Protein AF-0000000082530549 (afdb_homodimer)

Nearest PDB structures (foldseek):
  3m66-assembly1_A  TM=7.157E-01  e=7.670E-04  Homo sapiens
  5co0-assembly1_O  TM=6.993E-01  e=3.833E-02  Homo sapiens
  3mva-assembly1_O  TM=7.513E-01  e=4.038E-02  Homo sapiens
  5crj-assembly1_O  TM=7.703E-01  e=7.166E-02  Homo sapiens
  3mvb-assembly1_O  TM=6.479E-01  e=6.128E-02  Homo sapiens

Solvent-accessible surface area (backbone atoms only — not comparable to full-atom values): 17171 Å² total; per-residue (Å²): 134,77,81,76,76,77,65,72,47,72,65,50,51,47,48,50,46,48,51,45,38,46,54,34,40,73,44,59,27,59,39,68,58,49,44,68,74,40,56,68,56,73,73,48,52,60,67,53,38,52,48,50,64,55,46,44,44,75,62,59,31,53,69,85,51,46,17,59,39,41,65,79,32,54,68,54,59,71,54,46,59,75,79,37,43,45,40,31,52,42,41,38,40,64,58,55,57,35,53,60,72,51,45,34,54,35,38,71,74,29,43,59,43,53,74,37,51,36,77,77,23,36,50,52,53,58,41,43,50,50,70,75,44,41,64,64,36,60,41,51,63,71,55,54,69,65,48,68,65,64,63,72,70,60,126,133,77,80,76,76,77,65,73,47,72,65,51,52,49,49,50,48,48,51,45,39,48,53,34,40,73,43,59,28,59,40,67,58,48,45,69,75,39,57,70,55,74,72,48,52,61,69,52,40,51,48,50,65,54,45,45,45,74,63,58,31,54,69,86,50,46,18,60,39,41,65,78,31,54,68,55,58,71,54,48,59,76,80,36,44,44,41,32,51,43,40,39,40,64,58,54,56,33,53,57,72,50,46,34,53,35,39,71,74,30,41,59,45,52,73,37,50,34,78,77,22,35,50,52,54,56,41,44,49,49,70,73,44,43,66,64,36,60,43,52,64,72,56,55,70,65,45,68,64,64,64,71,69,61,126

Secondary structure (DSSP, 8-state):
---------HHHHHHHHHHHHHHHHHTT--HHHHHHH-GGGGGS-HHHHHHHHHHHHHTT--HHHHHHHHHH-GGGGG--IIIIIHHHHHIIIIIS---HHHHHHHHHH-GGGGGS-IIIIIHHHHHHHHHH-GGGGGS-HHHHHHS-GGGGT--/---------HHHHHHHHHHHHHHHHHTT--HHHHHHH-GGGGGS-HHHHHHHHHHHHHTT--HHHHHHHHHH-GGGGG--IIIIIHHHHHIIIIIS---HHHHHHHHHH-GGGGGS-IIIIIHHHHHHHHHH-GGGGGS-HHHHHHS-GGGGT--

Sequence (310 aa):
MCPQIYTPTLSNIFLQFKEKILYLEIMGMDSGQAVSQNPSWHTTSLHSIIEIITFLPSKRIHQKDLGRIFGTCPQILKSDITIDLNQVFNFLSYDLKARKEKSRKVINKCPRMLISSARDQHKPTLFYPVLRCPRLFTFSMRTISSLNLSVLTRKMCPQIYTPTLSNIFLQFKEKILYLEIMGMDSGQAVSQNPSWHTTSLHSIIEIITFLPSKRIHQKDLGRIFGTCPQILKSDITIDLNQVFNFLSYDLKARKEKSRKVINKCPRMLISSARDQHKPTLFYPVLRCPRLFTFSMRTISSLNLSVLTRK

InterPro domains:
  IPR003690 Transcription termination factor, mitochondrial/chloroplastic [PF02536] (47-121)
  IPR038538 MTERF superfamily, mitochondrial/chloroplastic [G3DSA:1.25.70.10] (9-152)

Organism: NCBI:txid158383

Radius of gyration: 28.0 Å; Cα contacts (8 Å, |Δi|>4): 343; chains: 2; bounding box: 42×99×64 Å

Structure (mmCIF, N/CA/C/O backbone):
data_AF-0000000082530549-model_v1
#
loop_
_entity.id
_entity.type
_entity.pdbx_description
1 polymer 'Transcription termination factor MTEF1, chloroplastic'
#
loop_
_atom_site.group_PDB
_atom_site.id
_atom_site.type_symbol
_atom_site.label_atom_id
_atom_site.label_alt_id
_atom_site.label_comp_id
_atom_site.label_asym_id
_atom_site.label_entity_id
_atom_site.label_seq_id
_atom_site.pdbx_PDB_ins_code
_atom_site.Cartn_x
_atom_site.Cartn_y
_atom_site.Cartn_z
_atom_site.occupancy
_atom_site.B_iso_or_equiv
_atom_site.auth_seq_id
_atom_site.auth_comp_id
_atom_site.auth_asym_id
_atom_site.auth_atom_id
_atom_site.pdbx_PDB_model_num
ATOM 1 N N . MET A 1 1 ? 20.188 57.062 -2.311 1 33.25 1 MET A N 1
ATOM 2 C CA . MET A 1 1 ? 18.906 56.875 -1.633 1 33.25 1 MET A CA 1
ATOM 3 C C . MET A 1 1 ? 18.734 55.438 -1.188 1 33.25 1 MET A C 1
ATOM 5 O O . MET A 1 1 ? 18.859 54.5 -2 1 33.25 1 MET A O 1
ATOM 9 N N . CYS A 1 2 ? 19.109 55.125 0.025 1 38.12 2 CYS A N 1
ATOM 10 C CA . CYS A 1 2 ? 19.141 53.812 0.677 1 38.12 2 CYS A CA 1
ATOM 11 C C . CYS A 1 2 ? 17.75 53.188 0.68 1 38.12 2 CYS A C 1
ATOM 13 O O . CYS A 1 2 ? 16.75 53.844 0.954 1 38.12 2 CYS A O 1
ATOM 15 N N . PRO A 1 3 ? 17.453 52.125 -0.12 1 43.34 3 PRO A N 1
ATOM 16 C CA . PRO A 1 3 ? 16.141 51.5 -0.066 1 43.34 3 PRO A CA 1
ATOM 17 C C . PRO A 1 3 ? 15.656 51.281 1.362 1 43.34 3 PRO A C 1
ATOM 19 O O . PRO A 1 3 ? 16.453 50.938 2.234 1 43.34 3 PRO A O 1
ATOM 22 N N . GLN A 1 4 ? 14.742 52.094 1.964 1 39.53 4 GLN A N 1
ATOM 23 C CA . GLN A 1 4 ? 14.117 52 3.279 1 39.53 4 GLN A CA 1
ATOM 24 C C . GLN A 1 4 ? 13.633 50.562 3.561 1 39.53 4 GLN A C 1
ATOM 26 O O . GLN A 1 4 ? 12.781 50.031 2.836 1 39.53 4 GLN A O 1
ATOM 31 N N . ILE A 1 5 ? 14.445 49.656 3.932 1 43.03 5 ILE A N 1
ATOM 32 C CA . ILE A 1 5 ? 14.031 48.406 4.512 1 43.03 5 ILE A CA 1
ATOM 33 C C . ILE A 1 5 ? 12.836 48.625 5.441 1 43.03 5 ILE A C 1
ATOM 35 O O . ILE A 1 5 ? 12.945 49.344 6.441 1 43.03 5 ILE A O 1
ATOM 39 N N . TYR A 1 6 ? 11.664 48.719 4.887 1 41.44 6 TYR A N 1
ATOM 40 C CA . TYR A 1 6 ? 10.438 48.781 5.68 1 41.44 6 TYR A CA 1
ATOM 41 C C . TYR A 1 6 ? 10.492 47.75 6.816 1 41.44 6 TYR A C 1
ATOM 43 O O . TYR A 1 6 ? 10.484 46.562 6.582 1 41.44 6 TYR A O 1
ATOM 51 N N . THR A 1 7 ? 11.203 47.938 7.871 1 48.5 7 THR A N 1
ATOM 52 C CA . THR A 1 7 ? 11.07 47.188 9.125 1 48.5 7 THR A CA 1
ATOM 53 C C . THR A 1 7 ? 9.617 47.188 9.586 1 48.5 7 THR A C 1
ATOM 55 O O . THR A 1 7 ? 8.992 48.25 9.734 1 48.5 7 THR A O 1
ATOM 58 N N . PRO A 1 8 ? 8.914 46.188 9.219 1 54.62 8 PRO A N 1
ATOM 59 C CA . PRO A 1 8 ? 7.559 46.219 9.781 1 54.62 8 PRO A CA 1
ATOM 60 C C . PRO A 1 8 ? 7.523 46.812 11.195 1 54.62 8 PRO A C 1
ATOM 62 O O . PRO A 1 8 ? 8.383 46.469 12.016 1 54.62 8 PRO A O 1
ATOM 65 N N . THR A 1 9 ? 6.906 47.875 11.453 1 60.19 9 THR A N 1
ATOM 66 C CA . THR A 1 9 ? 6.742 48.469 12.766 1 60.19 9 THR A CA 1
ATOM 67 C C . THR A 1 9 ? 6.082 47.5 13.734 1 60.19 9 THR A C 1
ATOM 69 O O . THR A 1 9 ? 5.441 46.531 13.305 1 60.19 9 THR A O 1
ATOM 72 N N . LEU A 1 10 ? 6.633 47.438 14.93 1 56.34 10 LEU A N 1
ATOM 73 C CA . LEU A 1 10 ? 6.078 46.625 16.016 1 56.34 10 LEU A CA 1
ATOM 74 C C . LEU A 1 10 ? 4.559 46.562 15.906 1 56.34 10 LEU A C 1
ATOM 76 O O . LEU A 1 10 ? 3.973 45.5 16.141 1 56.34 10 LEU A O 1
ATOM 80 N N . SER A 1 11 ? 4.02 47.688 15.469 1 57.47 11 SER A N 1
ATOM 81 C CA . SER A 1 11 ? 2.564 47.719 15.344 1 57.47 11 SER A CA 1
ATOM 82 C C . SER A 1 11 ? 2.076 46.812 14.227 1 57.47 11 SER A C 1
ATOM 84 O O . SER A 1 11 ? 1.052 46.125 14.375 1 57.47 11 SER A O 1
ATOM 86 N N . ASN A 1 12 ? 2.842 46.719 13.172 1 63.66 12 ASN A N 1
ATOM 87 C CA . ASN A 1 12 ? 2.438 45.875 12.047 1 63.66 12 ASN A CA 1
ATOM 88 C C . ASN A 1 12 ? 2.592 44.406 12.367 1 63.66 12 ASN A C 1
ATOM 90 O O . ASN A 1 12 ? 1.756 43.594 11.977 1 63.66 12 ASN A O 1
ATOM 94 N N . ILE A 1 13 ? 3.662 44.25 13.094 1 61.66 13 ILE A N 1
ATOM 95 C CA . ILE A 1 13 ? 3.9 42.875 13.5 1 61.66 13 ILE A CA 1
ATOM 96 C C . ILE A 1 13 ? 2.787 42.406 14.438 1 61.66 13 ILE A C 1
ATOM 98 O O . ILE A 1 13 ? 2.279 41.281 14.305 1 61.66 13 ILE A O 1
ATOM 102 N N . PHE A 1 14 ? 2.377 43.312 15.328 1 58.41 14 PHE A N 1
ATOM 103 C CA . PHE A 1 14 ? 1.302 43 16.266 1 58.41 14 PHE A CA 1
ATOM 104 C C . PHE A 1 14 ? -0.019 42.812 15.523 1 58.41 14 PHE A C 1
ATOM 106 O O . PHE A 1 14 ? -0.8 41.906 15.859 1 58.41 14 PHE A O 1
ATOM 113 N N . LEU A 1 15 ? -0.217 43.625 14.578 1 61.62 15 LEU A N 1
ATOM 114 C CA . LEU A 1 15 ? -1.456 43.531 13.812 1 61.62 15 LEU A CA 1
ATOM 115 C C . LEU A 1 15 ? -1.509 42.219 13.016 1 61.62 15 LEU A C 1
ATOM 117 O O . LEU A 1 15 ? -2.553 41.562 12.961 1 61.62 15 LEU A O 1
ATOM 121 N N . GLN A 1 16 ? -0.345 41.969 12.469 1 65.31 16 GLN A N 1
ATOM 122 C CA . GLN A 1 16 ? -0.29 40.719 11.703 1 65.31 16 GLN A CA 1
ATOM 123 C C . GLN A 1 16 ? -0.495 39.531 12.602 1 65.31 16 GLN A C 1
ATOM 125 O O . GLN A 1 16 ? -1.197 38.562 12.234 1 65.31 16 GLN A O 1
ATOM 130 N N . PHE A 1 17 ? 0.079 39.688 13.773 1 69.12 17 PHE A N 1
ATOM 131 C CA . PHE A 1 17 ? -0.05 38.625 14.742 1 69.12 17 PHE A CA 1
ATOM 132 C C . PHE A 1 17 ? -1.49 38.5 15.227 1 69.12 17 PHE A C 1
ATOM 134 O O . PHE A 1 17 ? -2.01 37.375 15.375 1 69.12 17 PHE A O 1
ATOM 141 N N . LYS A 1 18 ? -2.051 39.656 15.453 1 71.19 18 LYS A N 1
ATOM 142 C CA . LYS A 1 18 ? -3.441 39.656 15.898 1 71.19 18 LYS A CA 1
ATOM 143 C C . LYS A 1 18 ? -4.355 39 14.859 1 71.19 18 LYS A C 1
ATOM 145 O O . LYS A 1 18 ? -5.254 38.25 15.195 1 71.19 18 LYS A O 1
ATOM 150 N N . GLU A 1 19 ? -4.133 39.312 13.672 1 71.44 19 GLU A N 1
ATOM 151 C CA . GLU A 1 19 ? -4.941 38.781 12.594 1 71.44 19 GLU A CA 1
ATOM 152 C C . GLU A 1 19 ? -4.766 37.25 12.484 1 71.44 19 GLU A C 1
ATOM 154 O O . GLU A 1 19 ? -5.734 36.531 12.258 1 71.44 19 GLU A O 1
ATOM 159 N N . LYS A 1 20 ? -3.51 36.906 12.68 1 72.62 20 LYS A N 1
ATOM 160 C CA . LYS A 1 20 ? -3.223 35.469 12.641 1 72.62 20 LYS A CA 1
ATOM 161 C C . LYS A 1 20 ? -3.945 34.719 13.766 1 72.62 20 LYS A C 1
ATOM 163 O O . LYS A 1 20 ? -4.523 33.656 13.539 1 72.62 20 LYS A O 1
ATOM 168 N N . ILE A 1 21 ? -3.93 35.344 14.922 1 69.75 21 ILE A N 1
ATOM 169 C CA . ILE A 1 21 ? -4.578 34.781 16.094 1 69.75 21 ILE A CA 1
ATOM 170 C C . ILE A 1 21 ? -6.082 34.656 15.859 1 69.75 21 ILE A C 1
ATOM 172 O O . ILE A 1 21 ? -6.703 33.656 16.188 1 69.75 21 ILE A O 1
ATOM 176 N N . LEU A 1 22 ? -6.562 35.719 15.266 1 67.31 22 LEU A N 1
ATOM 177 C CA . LEU A 1 22 ? -7.996 35.719 14.984 1 67.31 22 LEU A CA 1
ATOM 178 C C . LEU A 1 22 ? -8.375 34.594 14.023 1 67.31 22 LEU A C 1
ATOM 180 O O . LEU A 1 22 ? -9.383 33.938 14.219 1 67.31 22 LEU A O 1
ATOM 184 N N . TYR A 1 23 ? -7.562 34.5 13.062 1 69 23 TYR A N 1
ATOM 185 C CA . TYR A 1 23 ? -7.828 33.438 12.094 1 69 23 TYR A CA 1
ATOM 186 C C . TYR A 1 23 ? -7.84 32.062 12.773 1 69 23 TYR A C 1
ATOM 188 O O . TYR A 1 23 ? -8.719 31.234 12.516 1 69 23 TYR A O 1
ATOM 196 N N . LEU A 1 24 ? -6.945 31.922 13.672 1 72.12 24 LEU A N 1
ATOM 197 C CA . LEU A 1 24 ? -6.863 30.641 14.383 1 72.12 24 LEU A CA 1
ATOM 198 C C . LEU A 1 24 ? -8.078 30.453 15.281 1 72.12 24 LEU A C 1
ATOM 200 O O . LEU A 1 24 ? -8.617 29.344 15.375 1 72.12 24 LEU A O 1
ATOM 204 N N . GLU A 1 25 ? -8.492 31.531 15.852 1 74.56 25 GLU A N 1
ATOM 205 C CA . GLU A 1 25 ? -9.648 31.453 16.734 1 74.56 25 GLU A CA 1
ATOM 206 C C . GLU A 1 25 ? -10.922 31.125 15.969 1 74.56 25 GLU A C 1
ATOM 208 O O . GLU A 1 25 ? -11.758 30.359 16.438 1 74.56 25 GLU A O 1
ATOM 213 N N . ILE A 1 26 ? -10.969 31.703 14.891 1 67.81 26 ILE A N 1
ATOM 214 C CA . ILE A 1 26 ? -12.133 31.469 14.039 1 67.81 26 ILE A CA 1
ATOM 215 C C . ILE A 1 26 ? -12.164 30 13.617 1 67.81 26 ILE A C 1
ATOM 217 O O . ILE A 1 26 ? -13.242 29.406 13.492 1 67.81 26 ILE A O 1
ATOM 221 N N . MET A 1 27 ? -11.078 29.484 13.516 1 67.31 27 MET A N 1
ATOM 222 C CA . MET A 1 27 ? -10.992 28.094 13.102 1 67.31 27 MET A CA 1
ATOM 223 C C . MET A 1 27 ? -11.188 27.156 14.289 1 67.31 27 MET A C 1
ATOM 225 O O . MET A 1 27 ? -11.195 25.938 14.133 1 67.31 27 MET A O 1
ATOM 229 N N . GLY A 1 28 ? -11.344 27.75 15.406 1 64.25 28 GLY A N 1
ATOM 230 C CA . GLY A 1 28 ? -11.633 26.969 16.609 1 64.25 28 GLY A CA 1
ATOM 231 C C . GLY A 1 28 ? -10.375 26.578 17.359 1 64.25 28 GLY A C 1
ATOM 232 O O . GLY A 1 28 ? -10.414 25.656 18.172 1 64.25 28 GLY A O 1
ATOM 233 N N . MET A 1 29 ? -9.375 27.156 17.016 1 66.31 29 MET A N 1
ATOM 234 C CA . MET A 1 29 ? -8.117 26.844 17.688 1 66.31 29 MET A CA 1
ATOM 235 C C . MET A 1 29 ? -7.934 2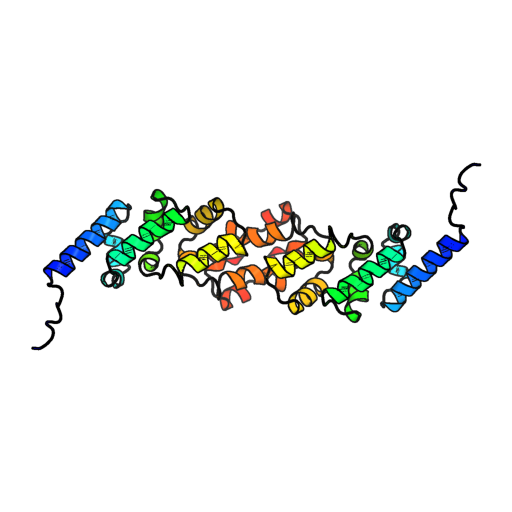7.719 18.922 1 66.31 29 MET A C 1
ATOM 237 O O . MET A 1 29 ? -8.445 28.844 18.969 1 66.31 29 MET A O 1
ATOM 241 N N . ASP A 1 30 ? -7.391 27.062 19.953 1 67.75 30 ASP A N 1
ATOM 242 C CA . ASP A 1 30 ? -6.922 27.875 21.078 1 67.75 30 ASP A CA 1
ATOM 243 C C . ASP A 1 30 ? -5.633 28.609 20.719 1 67.75 30 ASP A C 1
ATOM 245 O O . ASP A 1 30 ? -4.543 28.031 20.766 1 67.75 30 ASP A O 1
ATOM 249 N N . SER A 1 31 ? -5.844 29.781 20.25 1 67.12 31 SER A N 1
ATOM 250 C CA . SER A 1 31 ? -4.715 30.578 19.781 1 67.12 31 SER A CA 1
ATOM 251 C C . SER A 1 31 ? -3.633 30.703 20.844 1 67.12 31 SER A C 1
ATOM 253 O O . SER A 1 31 ? -2.445 30.781 20.516 1 67.12 31 SER A O 1
ATOM 255 N N . GLY A 1 32 ? -4.066 30.797 22.078 1 67.75 32 GLY A N 1
ATOM 256 C CA . GLY A 1 32 ? -3.076 30.844 23.141 1 67.75 32 GLY A CA 1
ATOM 257 C C . GLY A 1 32 ? -2.184 29.625 23.188 1 67.75 32 GLY A C 1
ATOM 258 O O . GLY A 1 32 ? -0.96 29.734 23.266 1 67.75 32 GLY A O 1
ATOM 259 N N . GLN A 1 33 ? -2.754 28.531 23.094 1 69.94 33 GLN A N 1
ATOM 260 C CA . GLN A 1 33 ? -2.021 27.266 23.125 1 69.94 33 GLN A CA 1
ATOM 261 C C . GLN A 1 33 ? -1.193 27.094 21.844 1 69.94 33 GLN A C 1
ATOM 263 O O . GLN A 1 33 ? -0.057 26.625 21.906 1 69.94 33 GLN A O 1
ATOM 268 N N . ALA A 1 34 ? -1.78 27.5 20.797 1 66.69 34 ALA A N 1
ATOM 269 C CA . ALA A 1 34 ? -1.105 27.375 19.5 1 66.69 34 ALA A CA 1
ATOM 270 C C . ALA A 1 34 ? 0.181 28.188 19.469 1 66.69 34 ALA A C 1
ATOM 272 O O . ALA A 1 34 ? 1.221 27.703 19.016 1 66.69 34 ALA A O 1
ATOM 273 N N . VAL A 1 35 ? 0.069 29.344 19.969 1 67.25 35 VAL A N 1
ATOM 274 C CA . VAL A 1 35 ? 1.197 30.281 19.953 1 67.25 35 VAL A CA 1
ATOM 275 C C . VAL A 1 35 ? 2.252 29.828 20.953 1 67.25 35 VAL A C 1
ATOM 277 O O . VAL A 1 35 ? 3.451 29.891 20.688 1 67.25 35 VAL A O 1
ATOM 280 N N . SER A 1 36 ? 1.737 29.328 22.016 1 67.19 36 SER A N 1
ATOM 281 C CA . SER A 1 36 ? 2.652 28.906 23.062 1 67.19 36 SER A CA 1
ATOM 282 C C . SER A 1 36 ? 3.461 27.688 22.641 1 67.19 36 SER A C 1
ATOM 284 O O . SER A 1 36 ? 4.656 27.594 22.922 1 67.19 36 SER A O 1
ATOM 286 N N . GLN A 1 37 ? 2.832 26.812 22.016 1 64.69 37 GLN A N 1
ATOM 287 C CA . GLN A 1 37 ? 3.465 25.547 21.688 1 64.69 37 GLN A CA 1
ATOM 288 C C . GLN A 1 37 ? 4.316 25.656 20.438 1 64.69 37 GLN A C 1
ATOM 290 O O . GLN A 1 37 ? 5.262 24.891 20.25 1 64.69 37 GLN A O 1
ATOM 295 N N . ASN A 1 38 ? 3.924 26.578 19.516 1 63.03 38 ASN A N 1
ATOM 296 C CA . ASN A 1 38 ? 4.684 26.719 18.281 1 63.03 38 ASN A CA 1
ATOM 297 C C . ASN A 1 38 ? 5.023 28.172 17.984 1 63.03 38 ASN A C 1
ATOM 299 O O . ASN A 1 38 ? 4.43 28.781 17.094 1 63.03 38 ASN A O 1
ATOM 303 N N . PRO A 1 39 ? 5.859 28.656 18.719 1 62.59 39 PRO A N 1
ATOM 304 C CA . PRO A 1 39 ? 6.242 30.062 18.578 1 62.59 39 PRO A CA 1
ATOM 305 C C . PRO A 1 39 ? 6.773 30.406 17.188 1 62.59 39 PRO A C 1
ATOM 307 O O . PRO A 1 39 ? 6.699 31.562 16.766 1 62.59 39 PRO A O 1
ATOM 310 N N . SER A 1 40 ? 7.273 29.422 16.531 1 61.66 40 SER A N 1
ATOM 311 C CA . SER A 1 40 ? 7.855 29.719 15.227 1 61.66 40 SER A CA 1
ATOM 312 C C . SER A 1 40 ? 6.785 30.125 14.227 1 61.66 40 SER A C 1
ATOM 314 O O . SER A 1 40 ? 7.102 30.656 13.148 1 61.66 40 SER A O 1
ATOM 316 N N . TRP A 1 41 ? 5.547 29.906 14.555 1 63.03 41 TRP A N 1
ATOM 317 C CA . TRP A 1 41 ? 4.473 30.344 13.664 1 63.03 41 TRP A CA 1
ATOM 318 C C . TRP A 1 41 ? 4.461 31.859 13.523 1 63.03 41 TRP A C 1
ATOM 320 O O . TRP A 1 41 ? 3.928 32.406 12.547 1 63.03 41 TRP A O 1
ATOM 330 N N . HIS A 1 42 ? 5.121 32.438 14.469 1 64.75 42 HIS A N 1
ATOM 331 C CA . HIS A 1 42 ? 5.207 33.875 14.43 1 64.75 42 HIS A CA 1
ATOM 332 C C . HIS A 1 42 ? 5.875 34.344 13.148 1 64.75 42 HIS A C 1
ATOM 334 O O . HIS A 1 42 ? 5.574 35.438 12.648 1 64.75 42 HIS A O 1
ATOM 340 N N . THR A 1 43 ? 6.648 33.438 12.672 1 67.69 43 THR A N 1
ATOM 341 C CA . THR A 1 43 ? 7.414 33.875 11.508 1 67.69 43 THR A CA 1
ATOM 342 C C . THR A 1 43 ? 6.688 33.5 10.219 1 67.69 43 THR A C 1
ATOM 344 O O . THR A 1 43 ? 7.051 34 9.141 1 67.69 43 THR A O 1
ATOM 347 N N . THR A 1 44 ? 5.711 32.75 10.352 1 76.12 44 THR A N 1
ATOM 348 C CA . THR A 1 44 ? 4.934 32.375 9.172 1 76.12 44 THR A CA 1
ATOM 349 C C . THR A 1 44 ? 4.023 33.531 8.75 1 76.12 44 THR A C 1
ATOM 351 O O . THR A 1 44 ? 3.395 34.156 9.594 1 76.12 44 THR A O 1
ATOM 354 N N . SER A 1 45 ? 4.035 33.875 7.508 1 78.06 45 SER A N 1
ATOM 355 C CA . SER A 1 45 ? 3.201 34.969 7.023 1 78.06 45 SER A CA 1
ATOM 356 C C . SER A 1 45 ? 1.72 34.625 7.105 1 78.06 45 SER A C 1
ATOM 358 O O . SER A 1 45 ? 1.352 33.438 7.07 1 78.06 45 SER A O 1
ATOM 360 N N . LEU A 1 46 ? 0.927 35.594 7.305 1 76.62 46 LEU A N 1
ATOM 361 C CA . LEU A 1 46 ? -0.522 35.438 7.324 1 76.62 46 LEU A CA 1
ATOM 362 C C . LEU A 1 46 ? -1.017 34.781 6.031 1 76.62 46 LEU A C 1
ATOM 364 O O . LEU A 1 46 ? -1.929 33.969 6.055 1 76.62 46 LEU A O 1
ATOM 368 N N . HIS A 1 47 ? -0.416 35.188 4.918 1 82.62 47 HIS A N 1
ATOM 369 C CA . HIS A 1 47 ? -0.792 34.656 3.615 1 82.62 47 HIS A CA 1
ATOM 370 C C . HIS A 1 47 ? -0.583 33.156 3.561 1 82.62 47 HIS A C 1
ATOM 372 O O . HIS A 1 47 ? -1.445 32.438 3.072 1 82.62 47 HIS A O 1
ATOM 378 N N . SER A 1 48 ? 0.508 32.719 4.125 1 83.06 48 SER A N 1
ATOM 379 C CA . SER A 1 48 ? 0.823 31.281 4.137 1 83.06 48 SER A CA 1
ATOM 380 C C . SER A 1 48 ? -0.174 30.516 4.988 1 83.06 48 SER A C 1
ATOM 382 O O . SER A 1 48 ? -0.587 29.406 4.621 1 83.06 48 SER A O 1
ATOM 384 N N . ILE A 1 49 ? -0.515 31.047 6.02 1 82.56 49 ILE A N 1
ATOM 385 C CA . ILE A 1 49 ? -1.472 30.422 6.918 1 82.56 49 ILE A CA 1
ATOM 386 C C . ILE A 1 49 ? -2.828 30.297 6.227 1 82.56 49 ILE A C 1
ATOM 388 O O . ILE A 1 49 ? -3.465 29.25 6.266 1 82.56 49 ILE A O 1
ATOM 392 N N . ILE A 1 50 ? -3.221 31.391 5.59 1 83.88 50 ILE A N 1
ATOM 393 C CA . ILE A 1 50 ? -4.5 31.406 4.891 1 83.88 50 ILE A CA 1
ATOM 394 C C . ILE A 1 50 ? -4.484 30.391 3.756 1 83.88 50 ILE A C 1
ATOM 396 O O . ILE A 1 50 ? -5.484 29.703 3.512 1 83.88 50 ILE A O 1
ATOM 400 N N . GLU A 1 51 ? -3.406 30.219 3.137 1 89.25 51 GLU A N 1
ATOM 401 C CA . GLU A 1 51 ? -3.277 29.234 2.062 1 89.25 51 GLU A CA 1
ATOM 402 C C . GLU A 1 51 ? -3.488 27.812 2.584 1 89.25 51 GLU A C 1
ATOM 404 O O . GLU A 1 51 ? -4.168 27 1.943 1 89.25 51 GLU A O 1
ATOM 409 N N . ILE A 1 52 ? -2.908 27.562 3.68 1 90.56 52 ILE A N 1
ATOM 410 C CA . ILE A 1 52 ? -3.025 26.234 4.254 1 90.56 52 ILE A CA 1
ATOM 411 C C . ILE A 1 52 ? -4.469 25.984 4.684 1 90.56 52 ILE A C 1
ATOM 413 O O . ILE A 1 52 ? -5.027 24.922 4.406 1 90.56 52 ILE A O 1
ATOM 417 N N . ILE A 1 53 ? -5.051 26.984 5.266 1 87.25 53 ILE A N 1
ATOM 418 C CA . ILE A 1 53 ? -6.414 26.875 5.777 1 87.25 53 ILE A CA 1
ATOM 419 C C . ILE A 1 53 ? -7.387 26.688 4.613 1 87.25 53 ILE A C 1
ATOM 421 O O . ILE A 1 53 ? -8.391 25.984 4.75 1 87.25 53 ILE A O 1
ATOM 425 N N . THR A 1 54 ? -7.094 27.234 3.494 1 89.06 54 THR A N 1
ATOM 426 C CA . THR A 1 54 ? -7.945 27.078 2.318 1 89.06 54 THR A CA 1
ATOM 427 C C . THR A 1 54 ? -7.625 25.797 1.578 1 89.06 54 THR A C 1
ATOM 429 O O . THR A 1 54 ? -8.508 25.188 0.955 1 89.06 54 THR A O 1
ATOM 432 N N . PHE A 1 55 ? -6.449 25.391 1.604 1 94.44 55 PHE A N 1
ATOM 433 C CA . PHE A 1 55 ? -5.984 24.219 0.879 1 94.44 55 PHE A CA 1
ATOM 434 C C . PHE A 1 55 ? -6.617 22.953 1.44 1 94.44 55 PHE A C 1
ATOM 436 O O . PHE A 1 55 ? -7.09 22.094 0.684 1 94.44 55 PHE A O 1
ATOM 443 N N . LEU A 1 56 ? -6.617 22.766 2.748 1 94.38 56 LEU A N 1
ATOM 444 C CA . LEU A 1 56 ? -7.043 21.516 3.365 1 94.38 56 LEU A CA 1
ATOM 445 C C . LEU A 1 56 ? -8.5 21.203 3.021 1 94.38 56 LEU A C 1
ATOM 447 O O . LEU A 1 56 ? -8.82 20.078 2.619 1 94.38 56 LEU A O 1
ATOM 451 N N . PRO A 1 57 ? -9.375 22.203 3.064 1 91.94 57 PRO A N 1
ATOM 452 C CA . PRO A 1 57 ? -10.75 21.938 2.623 1 91.94 57 PRO A CA 1
ATOM 453 C C . PRO A 1 57 ? -10.828 21.562 1.146 1 91.94 57 PRO A C 1
ATOM 455 O O . PRO A 1 57 ? -11.719 20.797 0.75 1 91.94 57 PRO A O 1
ATOM 458 N N . SER A 1 58 ? -9.914 22.031 0.363 1 92.25 58 SER A N 1
ATOM 459 C CA . SER A 1 58 ? -9.875 21.656 -1.045 1 92.25 58 SER A CA 1
ATOM 460 C C . SER A 1 58 ? -9.516 20.172 -1.208 1 92.25 58 SER A C 1
ATOM 462 O O . SER A 1 58 ? -9.75 19.594 -2.268 1 92.25 58 SER A O 1
ATOM 464 N N . LYS A 1 59 ? -8.883 19.625 -0.166 1 93.94 59 LYS A N 1
ATOM 465 C CA . LYS A 1 59 ? -8.555 18.203 -0.153 1 93.94 59 LYS A CA 1
ATOM 466 C C . LYS A 1 59 ? -9.586 17.406 0.639 1 93.94 59 LYS A C 1
ATOM 468 O O . LYS A 1 59 ? -9.297 16.297 1.12 1 93.94 59 LYS A O 1
ATOM 473 N N . ARG A 1 60 ? -10.711 18 0.866 1 92.12 60 ARG A N 1
ATOM 474 C CA . ARG A 1 60 ? -11.898 17.375 1.45 1 92.12 60 ARG A CA 1
ATOM 475 C C . ARG A 1 60 ? -11.758 17.25 2.965 1 92.12 60 ARG A C 1
ATOM 477 O O . ARG A 1 60 ? -12.453 16.453 3.592 1 92.12 60 ARG A O 1
ATOM 484 N N . ILE A 1 61 ? -10.844 17.906 3.525 1 94.19 61 ILE A N 1
ATOM 485 C CA . ILE A 1 61 ? -10.828 18.078 4.973 1 94.19 61 ILE A CA 1
ATOM 486 C C . ILE A 1 61 ? -11.836 19.141 5.379 1 94.19 61 ILE A C 1
ATOM 488 O O . ILE A 1 61 ? -11.805 20.266 4.867 1 94.19 61 ILE A O 1
ATOM 492 N N . HIS A 1 62 ? -12.625 18.828 6.223 1 91.5 62 HIS A N 1
ATOM 493 C CA . HIS A 1 62 ? -13.688 19.766 6.57 1 91.5 62 HIS A CA 1
ATOM 494 C C . HIS A 1 62 ? -13.172 20.859 7.496 1 91.5 62 HIS A C 1
ATOM 496 O O . HIS A 1 62 ? -12.289 20.625 8.32 1 91.5 62 HIS A O 1
ATOM 502 N N . GLN A 1 63 ? -13.773 22.031 7.406 1 86.81 63 GLN A N 1
ATOM 503 C CA . GLN A 1 63 ? -13.43 23.172 8.234 1 86.81 63 GLN A CA 1
ATOM 504 C C . GLN A 1 63 ? -13.547 22.828 9.719 1 86.81 63 GLN A C 1
ATOM 506 O O . GLN A 1 63 ? -12.734 23.281 10.531 1 86.81 63 GLN A O 1
ATOM 511 N N . LYS A 1 64 ? -14.469 22.031 10.031 1 87.62 64 LYS A N 1
ATOM 512 C CA . LYS A 1 64 ? -14.719 21.703 11.438 1 87.62 64 LYS A CA 1
ATOM 513 C C . LYS A 1 64 ? -13.586 20.875 12.016 1 87.62 64 LYS A C 1
ATOM 515 O O . LYS A 1 64 ? -13.453 20.75 13.234 1 87.62 64 LYS A O 1
ATOM 520 N N . ASP A 1 65 ? -12.859 20.219 11.109 1 90.25 65 ASP A N 1
ATOM 521 C CA . ASP A 1 65 ? -11.766 19.359 11.547 1 90.25 65 ASP A CA 1
ATOM 522 C C . ASP A 1 65 ? -10.5 20.172 11.812 1 90.25 65 ASP A C 1
ATOM 524 O O . ASP A 1 65 ? -9.586 19.703 12.492 1 90.25 65 ASP A O 1
ATOM 528 N N . LEU A 1 66 ? -10.422 21.406 11.328 1 89 66 LEU A N 1
ATOM 529 C CA . LEU A 1 66 ? -9.172 22.172 11.281 1 89 66 LEU A CA 1
ATOM 530 C C . LEU A 1 66 ? -8.695 22.531 12.68 1 89 66 LEU A C 1
ATOM 532 O O . LEU A 1 66 ? -7.492 22.484 12.961 1 89 66 LEU A O 1
ATOM 536 N N . GLY A 1 67 ? -9.555 22.891 13.531 1 83.94 67 GLY A N 1
ATOM 537 C CA . GLY A 1 67 ? -9.172 23.219 14.898 1 83.94 67 GLY A CA 1
ATOM 538 C C . GLY A 1 67 ? -8.422 22.094 15.586 1 83.94 67 GLY A C 1
ATOM 539 O O . GLY A 1 67 ? -7.367 22.328 16.188 1 83.94 67 GLY A O 1
ATOM 540 N N . ARG A 1 68 ? -9 20.938 15.508 1 84.25 68 ARG A N 1
ATOM 541 C CA . ARG A 1 68 ? -8.375 19.781 16.141 1 84.25 68 ARG A CA 1
ATOM 542 C C . ARG A 1 68 ? -7.055 19.438 15.453 1 84.25 68 ARG A C 1
ATOM 544 O O . ARG A 1 68 ? -6.066 19.125 16.125 1 84.25 68 ARG A O 1
ATOM 551 N N . ILE A 1 69 ? -7.004 19.5 14.148 1 90.56 69 ILE A N 1
ATOM 552 C CA . ILE A 1 69 ? -5.824 19.141 13.367 1 90.56 69 ILE A CA 1
ATOM 553 C C . ILE A 1 69 ? -4.672 20.094 13.719 1 90.56 69 ILE A C 1
ATOM 555 O O . ILE A 1 69 ? -3.572 19.641 14.047 1 90.56 69 ILE A O 1
ATOM 559 N N . PHE A 1 70 ? -4.934 21.406 13.797 1 86.12 70 PHE A N 1
ATOM 560 C CA . PHE A 1 70 ? -3.887 22.375 14.094 1 86.12 70 PHE A CA 1
ATOM 561 C C . PHE A 1 70 ? -3.531 22.359 15.57 1 86.12 70 PHE A C 1
ATOM 563 O O . PHE A 1 70 ? -2.414 22.719 15.953 1 86.12 70 PHE A O 1
ATOM 570 N N . GLY A 1 71 ? -4.551 21.953 16.312 1 81.94 71 GLY A N 1
ATOM 571 C CA . GLY A 1 71 ? -4.277 21.812 17.734 1 81.94 71 GLY A CA 1
ATOM 572 C C . GLY A 1 71 ? -3.305 20.703 18.047 1 81.94 71 GLY A C 1
ATOM 573 O O . GLY A 1 71 ? -2.469 20.828 18.938 1 81.94 71 GLY A O 1
ATOM 574 N N . THR A 1 72 ? -3.395 19.625 17.391 1 83.94 72 THR A N 1
ATOM 575 C CA . THR A 1 72 ? -2.57 18.453 17.609 1 83.94 72 THR A CA 1
ATOM 576 C C . THR A 1 72 ? -1.231 18.578 16.891 1 83.94 72 THR A C 1
ATOM 578 O O . THR A 1 72 ? -0.21 18.078 17.375 1 83.94 72 THR A O 1
ATOM 581 N N . CYS A 1 73 ? -1.294 19.266 15.695 1 88.19 73 CYS A N 1
ATOM 582 C CA . CYS A 1 73 ? -0.09 19.422 14.883 1 88.19 73 CYS A CA 1
ATOM 583 C C . CYS A 1 73 ? 0.008 20.828 14.312 1 88.19 73 CYS A C 1
ATOM 585 O O . CYS A 1 73 ? -0.152 21.031 13.109 1 88.19 73 CYS A O 1
ATOM 587 N N . PRO A 1 74 ? 0.373 21.703 15.148 1 83 74 PRO A N 1
ATOM 588 C CA . PRO A 1 74 ? 0.432 23.109 14.711 1 83 74 PRO A CA 1
ATOM 589 C C . PRO A 1 74 ? 1.479 23.344 13.625 1 83 74 PRO A C 1
ATOM 591 O O . PRO A 1 74 ? 1.37 24.297 12.852 1 83 74 PRO A O 1
ATOM 594 N N . GLN A 1 75 ? 2.486 22.438 13.5 1 87.38 75 GLN A N 1
ATOM 595 C CA . GLN A 1 75 ? 3.576 22.578 12.539 1 87.38 75 GLN A CA 1
ATOM 596 C C . GLN A 1 75 ? 3.053 22.547 11.102 1 87.38 75 GLN A C 1
ATOM 598 O O . GLN A 1 75 ? 3.729 23.016 10.18 1 87.38 75 GLN A O 1
ATOM 603 N N . ILE A 1 76 ? 1.884 22.062 10.922 1 91 76 ILE A N 1
ATOM 604 C CA . ILE A 1 76 ? 1.283 21.984 9.594 1 91 76 ILE A CA 1
ATOM 605 C C . ILE A 1 76 ? 1.166 23.375 9 1 91 76 ILE A C 1
ATOM 607 O O . ILE A 1 76 ? 1.299 23.562 7.781 1 91 76 ILE A O 1
ATOM 611 N N . LEU A 1 77 ? 0.972 24.391 9.828 1 85.81 77 LEU A N 1
ATOM 612 C CA . LEU A 1 77 ? 0.765 25.766 9.391 1 85.81 77 LEU A CA 1
ATOM 613 C C . LEU A 1 77 ? 2.029 26.328 8.75 1 85.81 77 LEU A C 1
ATOM 615 O O . LEU A 1 77 ? 1.976 27.344 8.055 1 85.81 77 LEU A O 1
ATOM 619 N N . LYS A 1 78 ? 3.119 25.688 8.953 1 85.69 78 LYS A N 1
ATOM 620 C CA . LYS A 1 78 ? 4.387 26.125 8.375 1 85.69 78 LYS A CA 1
ATOM 621 C C . LYS A 1 78 ? 4.762 25.281 7.16 1 85.69 78 LYS A C 1
ATOM 623 O O . LYS A 1 78 ? 5.816 25.484 6.559 1 85.69 78 LYS A O 1
ATOM 628 N N . SER A 1 79 ? 3.939 24.328 6.82 1 90.88 79 SER A N 1
ATOM 629 C CA . SER A 1 79 ? 4.223 23.391 5.738 1 90.88 79 SER A CA 1
ATOM 630 C C . SER A 1 79 ? 4.133 24.078 4.379 1 90.88 79 SER A C 1
ATOM 632 O O . SER A 1 79 ? 3.416 25.062 4.223 1 90.88 79 SER A O 1
ATOM 634 N N . ASP A 1 80 ? 4.883 23.531 3.486 1 92.75 80 ASP A N 1
ATOM 635 C CA . ASP A 1 80 ? 4.727 23.953 2.094 1 92.75 80 ASP A CA 1
ATOM 636 C C . ASP A 1 80 ? 3.645 23.125 1.396 1 92.75 80 ASP A C 1
ATOM 638 O O . ASP A 1 80 ? 3.627 21.906 1.497 1 92.75 80 ASP A O 1
ATOM 642 N N . IL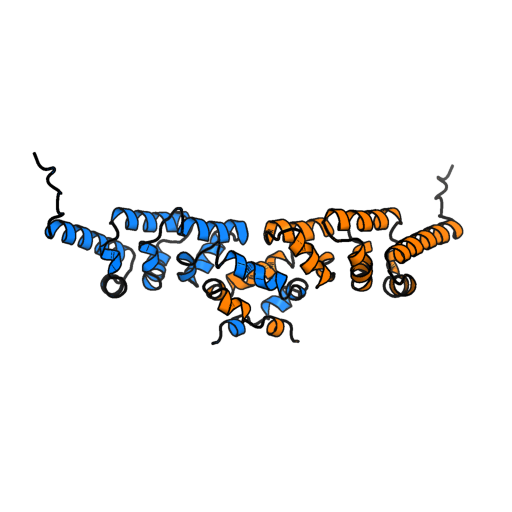E A 1 81 ? 2.787 23.766 0.704 1 95.38 81 ILE A N 1
ATOM 643 C CA . ILE A 1 81 ? 1.646 23.078 0.096 1 95.38 81 ILE A CA 1
ATOM 644 C C . ILE A 1 81 ? 2.129 22.156 -1.02 1 95.38 81 ILE A C 1
ATOM 646 O O . ILE A 1 81 ? 1.691 21.016 -1.113 1 95.38 81 ILE A O 1
ATOM 650 N N . THR A 1 82 ? 3.016 22.594 -1.845 1 94.19 82 THR A N 1
ATOM 651 C CA . THR A 1 82 ? 3.441 21.859 -3.033 1 94.19 82 THR A CA 1
ATOM 652 C C . THR A 1 82 ? 4.375 20.719 -2.656 1 94.19 82 THR A C 1
ATOM 654 O O . THR A 1 82 ? 4.168 19.578 -3.084 1 94.19 82 THR A O 1
ATOM 657 N N . ILE A 1 83 ? 5.289 20.906 -1.697 1 93.56 83 ILE A N 1
ATOM 658 C CA . ILE A 1 83 ? 6.355 19.938 -1.467 1 93.56 83 ILE A CA 1
ATOM 659 C C . ILE A 1 83 ? 5.98 19.031 -0.3 1 93.56 83 ILE A C 1
ATOM 661 O O . ILE A 1 83 ? 6.43 17.891 -0.231 1 93.56 83 ILE A O 1
ATOM 665 N N . ASP A 1 84 ? 5.113 19.578 0.574 1 94.25 84 ASP A N 1
ATOM 666 C CA . ASP A 1 84 ? 4.781 18.797 1.759 1 94.25 84 ASP A CA 1
ATOM 667 C C . ASP A 1 84 ? 3.357 18.25 1.673 1 94.25 84 ASP A C 1
ATOM 669 O O . ASP A 1 84 ? 3.158 17.062 1.429 1 94.25 84 ASP A O 1
ATOM 673 N N . LEU A 1 85 ? 2.383 19.094 1.748 1 96.12 85 LEU A N 1
ATOM 674 C CA . LEU A 1 85 ? 0.996 18.672 1.927 1 96.12 85 LEU A CA 1
ATOM 675 C C . LEU A 1 85 ? 0.49 17.922 0.699 1 96.12 85 LEU A C 1
ATOM 677 O O . LEU A 1 85 ? -0.128 16.875 0.823 1 96.12 85 LEU A O 1
ATOM 681 N N . ASN A 1 86 ? 0.784 18.422 -0.487 1 95.56 86 ASN A N 1
ATOM 682 C CA . ASN A 1 86 ? 0.344 17.75 -1.706 1 95.56 86 ASN A CA 1
ATOM 683 C C . ASN A 1 86 ? 0.913 16.344 -1.806 1 95.56 86 ASN A C 1
ATOM 685 O O . ASN A 1 86 ? 0.251 15.438 -2.316 1 95.56 86 ASN A O 1
ATOM 689 N N . GLN A 1 87 ? 2.137 16.219 -1.384 1 94.44 87 GLN A N 1
ATOM 690 C CA . GLN A 1 87 ? 2.764 14.906 -1.451 1 94.44 87 GLN A CA 1
ATOM 691 C C . GLN A 1 87 ? 2.033 13.898 -0.565 1 94.44 87 GLN A C 1
ATOM 693 O O . GLN A 1 87 ? 1.892 12.734 -0.93 1 94.44 87 GLN A O 1
ATOM 698 N N . VAL A 1 88 ? 1.573 14.328 0.581 1 95.25 88 VAL A N 1
ATOM 699 C CA . VAL A 1 88 ? 0.849 13.461 1.5 1 95.25 88 VAL A CA 1
ATOM 700 C C . VAL A 1 88 ? -0.507 13.086 0.902 1 95.25 88 VAL A C 1
ATOM 702 O O . VAL A 1 88 ? -0.881 11.914 0.875 1 95.25 88 VAL A O 1
ATOM 705 N N . PHE A 1 89 ? -1.178 14.016 0.312 1 94.88 89 PHE A N 1
ATOM 706 C CA . PHE A 1 89 ? -2.5 13.742 -0.24 1 94.88 89 PHE A CA 1
ATOM 707 C C . PHE A 1 89 ? -2.395 12.922 -1.52 1 94.88 89 PHE A C 1
ATOM 709 O O . PHE A 1 89 ? -3.264 12.094 -1.808 1 94.88 89 PHE A O 1
ATOM 716 N N . ASN A 1 90 ? -1.318 13.117 -2.219 1 92 90 ASN A N 1
ATOM 717 C CA . ASN A 1 90 ? -1.062 12.242 -3.359 1 92 90 ASN A CA 1
ATOM 718 C C . ASN A 1 90 ? -0.852 10.797 -2.922 1 92 90 ASN A C 1
ATOM 720 O O . ASN A 1 90 ? -1.374 9.875 -3.547 1 92 90 ASN A O 1
ATOM 724 N N . PHE A 1 91 ? -0.118 10.648 -1.907 1 92.19 91 PHE A N 1
ATOM 725 C CA . PHE A 1 91 ? 0.086 9.32 -1.352 1 92.19 91 PHE A CA 1
ATOM 726 C C . PHE A 1 91 ? -1.243 8.688 -0.956 1 92.19 91 PHE A C 1
ATOM 728 O O . PHE A 1 91 ? -1.509 7.527 -1.285 1 92.19 91 PHE A O 1
ATOM 735 N N . LEU A 1 92 ? -2.082 9.461 -0.329 1 91.19 92 LEU A N 1
ATOM 736 C CA . LEU A 1 92 ? -3.355 8.938 0.159 1 91.19 92 LEU A CA 1
ATOM 737 C C . LEU A 1 92 ? -4.305 8.656 -0.999 1 91.19 92 LEU A C 1
ATOM 739 O O . LEU A 1 92 ? -5.035 7.66 -0.976 1 91.19 92 LEU A O 1
ATOM 743 N N . SER A 1 93 ? -4.211 9.477 -1.988 1 88.12 93 SER A N 1
ATOM 744 C CA . SER A 1 93 ? -5.172 9.344 -3.076 1 88.12 93 SER A CA 1
ATOM 745 C C . SER A 1 93 ? -4.676 8.375 -4.145 1 88.12 93 SER A C 1
ATOM 747 O O . SER A 1 93 ? -5.449 7.582 -4.68 1 88.12 93 SER A O 1
ATOM 749 N N . TYR A 1 94 ? -3.428 8.445 -4.441 1 82.56 94 TYR A N 1
ATOM 750 C CA . TYR A 1 94 ? -2.914 7.676 -5.57 1 82.56 94 TYR A CA 1
ATOM 751 C C . TYR A 1 94 ? -2.305 6.363 -5.102 1 82.56 94 TYR A C 1
ATOM 753 O O . TYR A 1 94 ? -2.566 5.305 -5.68 1 82.56 94 TYR A O 1
ATOM 761 N N . ASP A 1 95 ? -1.484 6.473 -4.074 1 77.94 95 ASP A N 1
ATOM 762 C CA . ASP A 1 95 ? -0.828 5.254 -3.609 1 77.94 95 ASP A CA 1
ATOM 763 C C . ASP A 1 95 ? -1.801 4.367 -2.834 1 77.94 95 ASP A C 1
ATOM 765 O O . ASP A 1 95 ? -1.82 3.148 -3.018 1 77.94 95 ASP A O 1
ATOM 769 N N . LEU A 1 96 ? -2.578 4.914 -2.039 1 77.94 96 LEU A N 1
ATOM 770 C CA . LEU A 1 96 ? -3.514 4.152 -1.222 1 77.94 96 LEU A CA 1
ATOM 771 C C . LEU A 1 96 ? -4.863 4.02 -1.921 1 77.94 96 LEU A C 1
ATOM 773 O O . LEU A 1 96 ? -5.695 3.197 -1.528 1 77.94 96 LEU A O 1
ATOM 777 N N . LYS A 1 97 ? -4.988 4.738 -3.055 1 74.31 97 LYS A N 1
ATOM 778 C CA . LYS A 1 97 ? -6.246 4.762 -3.791 1 74.31 97 LYS A CA 1
ATOM 779 C C . LYS A 1 97 ? -7.43 4.98 -2.85 1 74.31 97 LYS A C 1
ATOM 781 O O . LYS A 1 97 ? -8.484 4.371 -3.023 1 74.31 97 LYS A O 1
ATOM 786 N N . ALA A 1 98 ? -7.109 5.645 -1.857 1 70.06 98 ALA A N 1
ATOM 787 C CA . ALA A 1 98 ? -8.172 5.957 -0.903 1 70.06 98 ALA A CA 1
ATOM 788 C C . ALA A 1 98 ? -9.148 6.977 -1.482 1 70.06 98 ALA A C 1
ATOM 790 O O . ALA A 1 98 ? -8.734 7.949 -2.119 1 70.06 98 ALA A O 1
ATOM 791 N N . ARG A 1 99 ? -10.297 6.566 -1.381 1 70.88 99 ARG A N 1
ATOM 792 C CA . ARG A 1 99 ? -11.289 7.598 -1.661 1 70.88 99 ARG A CA 1
ATOM 793 C C . ARG A 1 99 ? -11.07 8.82 -0.782 1 70.88 99 ARG A C 1
ATOM 795 O O . ARG A 1 99 ? -10.617 8.703 0.359 1 70.88 99 ARG A O 1
ATOM 802 N N . LYS A 1 100 ? -11.312 9.914 -1.285 1 72.88 100 LYS A N 1
ATOM 803 C CA . LYS A 1 100 ? -11.086 11.195 -0.614 1 72.88 100 LYS A CA 1
ATOM 804 C C . LYS A 1 100 ? -11.688 11.195 0.787 1 72.88 100 LYS A C 1
ATOM 806 O O . LYS A 1 100 ? -11.117 11.766 1.716 1 72.88 100 LYS A O 1
ATOM 811 N N . GLU A 1 101 ? -12.797 10.539 0.909 1 79.31 101 GLU A N 1
ATOM 812 C CA . GLU A 1 101 ? -13.445 10.461 2.215 1 79.31 101 GLU A CA 1
ATOM 813 C C . GLU A 1 101 ? -12.586 9.688 3.211 1 79.31 101 GLU A C 1
ATOM 815 O O . GLU A 1 101 ? -12.617 9.961 4.41 1 79.31 101 GLU A O 1
ATOM 820 N N . LYS A 1 102 ? -11.82 8.844 2.717 1 86.88 102 LYS A N 1
ATOM 821 C CA . LYS A 1 102 ? -10.961 8.062 3.602 1 86.88 102 LYS A CA 1
ATOM 822 C C . LYS A 1 102 ? -9.734 8.859 4.02 1 86.88 102 LYS A C 1
ATOM 824 O O . LYS A 1 102 ? -9.211 8.672 5.121 1 86.88 102 LYS A O 1
ATOM 829 N N . SER A 1 103 ? -9.344 9.773 3.162 1 91.94 103 SER A N 1
ATOM 830 C CA . SER A 1 103 ? -8.219 10.633 3.514 1 91.94 103 SER A CA 1
ATOM 831 C C . SER A 1 103 ? -8.539 11.492 4.734 1 91.94 103 SER A C 1
ATOM 833 O O . SER A 1 103 ? -7.695 11.664 5.617 1 91.94 103 SER A O 1
ATOM 835 N N . ARG A 1 104 ? -9.773 12 4.762 1 93.56 104 ARG A N 1
ATOM 836 C CA . ARG A 1 104 ? -10.211 12.805 5.898 1 93.56 104 ARG A CA 1
ATOM 837 C C . ARG A 1 104 ? -10.133 12.008 7.195 1 93.56 104 ARG A C 1
ATOM 839 O O . ARG A 1 104 ? -9.641 12.5 8.211 1 93.56 104 ARG A O 1
ATOM 846 N N . LYS A 1 105 ? -10.641 10.82 7.09 1 92.56 105 LYS A N 1
ATOM 847 C CA . LYS A 1 105 ? -10.633 9.961 8.266 1 92.56 105 LYS A CA 1
ATOM 848 C C . LYS A 1 105 ? -9.211 9.711 8.75 1 92.56 105 LYS A C 1
ATOM 850 O O . LYS A 1 105 ? -8.93 9.789 9.953 1 92.56 105 LYS A O 1
ATOM 855 N N . VAL A 1 106 ? -8.336 9.43 7.852 1 94.19 106 VAL A N 1
ATOM 856 C CA . VAL A 1 106 ? -6.945 9.125 8.164 1 94.19 106 VAL A CA 1
ATOM 857 C C . VAL A 1 106 ? -6.285 10.336 8.812 1 94.19 106 VAL A C 1
ATOM 859 O O . VAL A 1 106 ? -5.633 10.219 9.852 1 94.19 106 VAL A O 1
ATOM 862 N N . ILE A 1 107 ? -6.453 11.5 8.227 1 95.5 107 ILE A N 1
ATOM 863 C CA . ILE A 1 107 ? -5.816 12.727 8.703 1 95.5 107 ILE A CA 1
ATOM 864 C C . ILE A 1 107 ? -6.375 13.094 10.078 1 95.5 107 ILE A C 1
ATOM 866 O O . ILE A 1 107 ? -5.633 13.539 10.961 1 95.5 107 ILE A O 1
ATOM 870 N N . ASN A 1 108 ? -7.637 12.93 10.25 1 93.88 108 ASN A N 1
ATOM 871 C CA . ASN A 1 108 ? -8.242 13.211 11.547 1 93.88 108 ASN A CA 1
ATOM 872 C C . ASN A 1 108 ? -7.699 12.281 12.633 1 93.88 108 ASN A C 1
ATOM 874 O O . ASN A 1 108 ? -7.508 12.703 13.773 1 93.88 108 ASN A O 1
ATOM 878 N N . LYS A 1 109 ? -7.504 11.117 12.258 1 93.69 109 LYS A N 1
ATOM 879 C CA . LYS A 1 109 ? -6.988 10.141 13.211 1 93.69 109 LYS A CA 1
ATOM 880 C C . LYS A 1 109 ? -5.523 10.406 13.539 1 93.69 109 LYS A C 1
ATOM 882 O O . LYS A 1 109 ? -5.082 10.195 14.672 1 93.69 109 LYS A O 1
ATOM 887 N N . CYS A 1 110 ? -4.801 10.859 12.5 1 95.81 110 CYS A N 1
ATOM 888 C CA . CYS A 1 110 ? -3.379 11.117 12.695 1 95.81 110 CYS A CA 1
ATOM 889 C C . CYS A 1 110 ? -2.924 12.328 11.891 1 95.81 110 CYS A C 1
ATOM 891 O O . CYS A 1 110 ? -2.207 12.188 10.898 1 95.81 110 CYS A O 1
ATOM 893 N N . PRO A 1 111 ? -3.213 13.445 12.445 1 95.06 111 PRO A N 1
ATOM 894 C CA . PRO A 1 111 ? -2.84 14.68 11.75 1 95.06 111 PRO A CA 1
ATOM 895 C C . PRO A 1 111 ? -1.339 14.789 11.5 1 95.06 111 PRO A C 1
ATOM 897 O O . PRO A 1 111 ? -0.915 15.398 10.516 1 95.06 111 PRO A O 1
ATOM 900 N N . ARG A 1 112 ? -0.575 14.125 12.258 1 94.38 112 ARG A N 1
ATOM 901 C CA . ARG A 1 112 ? 0.879 14.18 12.156 1 94.38 112 ARG A CA 1
ATOM 902 C C . ARG A 1 112 ? 1.354 13.625 10.812 1 94.38 112 ARG A C 1
ATOM 904 O O . ARG A 1 112 ? 2.477 13.898 10.383 1 94.38 112 ARG A O 1
ATOM 911 N N . MET A 1 113 ? 0.605 12.844 10.141 1 95 113 MET A N 1
ATOM 912 C CA . MET A 1 113 ? 0.956 12.32 8.828 1 95 113 MET A CA 1
ATOM 913 C C . MET A 1 113 ? 1.21 13.453 7.84 1 95 113 MET A C 1
ATOM 915 O O . MET A 1 113 ? 1.979 13.297 6.891 1 95 113 MET A O 1
ATOM 919 N N . LEU A 1 114 ? 0.573 14.602 8.117 1 95.75 114 LEU A N 1
ATOM 920 C CA . LEU A 1 114 ? 0.647 15.719 7.188 1 95.75 114 LEU A CA 1
ATOM 921 C C . LEU A 1 114 ? 2.035 16.359 7.211 1 95.75 114 LEU A C 1
ATOM 923 O O . LEU A 1 114 ? 2.404 17.078 6.285 1 95.75 114 LEU A O 1
ATOM 927 N N . ILE A 1 115 ? 2.766 16.156 8.242 1 93.56 115 ILE A N 1
ATOM 928 C CA . ILE A 1 115 ? 4.082 16.781 8.305 1 93.56 115 ILE A CA 1
ATOM 929 C C . ILE A 1 115 ? 5.164 15.719 8.117 1 93.56 115 ILE A C 1
ATOM 931 O O . ILE A 1 115 ? 6.359 16.031 8.18 1 93.56 115 ILE A O 1
ATOM 935 N N . SER A 1 116 ? 4.789 14.43 7.984 1 93.31 116 SER A N 1
ATOM 936 C CA . SER A 1 116 ? 5.73 13.352 7.68 1 93.31 116 SER A CA 1
ATOM 937 C C . SER A 1 116 ? 5.953 13.227 6.176 1 93.31 116 SER A C 1
ATOM 939 O O . SER A 1 116 ? 5.113 13.648 5.379 1 93.31 116 SER A O 1
ATOM 941 N N . SER A 1 117 ? 7.059 12.719 5.812 1 93 117 SER A N 1
ATOM 942 C CA . SER A 1 117 ? 7.426 12.641 4.402 1 93 117 SER A CA 1
ATOM 943 C C . SER A 1 117 ? 6.699 11.5 3.699 1 93 117 SER A C 1
ATOM 945 O O . SER A 1 117 ? 6.766 10.352 4.145 1 93 117 SER A O 1
ATOM 947 N N . ALA A 1 118 ? 6.105 11.797 2.613 1 91.69 118 ALA A N 1
ATOM 948 C CA . ALA A 1 118 ? 5.434 10.773 1.821 1 91.69 118 ALA A CA 1
ATOM 949 C C . ALA A 1 118 ? 6.438 9.812 1.196 1 91.69 118 ALA A C 1
ATOM 951 O O . ALA A 1 118 ? 6.234 8.594 1.204 1 91.69 118 ALA A O 1
ATOM 952 N N . ARG A 1 119 ? 7.527 10.352 0.74 1 89.25 119 ARG A N 1
ATOM 953 C CA . ARG A 1 119 ? 8.523 9.594 -0.007 1 89.25 119 ARG A CA 1
ATOM 954 C C . ARG A 1 119 ? 9.375 8.742 0.929 1 89.25 119 ARG A C 1
ATOM 956 O O . ARG A 1 119 ? 9.641 7.57 0.646 1 89.25 119 ARG A O 1
ATOM 963 N N . ASP A 1 120 ? 9.703 9.266 2.053 1 90.38 120 ASP A N 1
ATOM 964 C CA . ASP A 1 120 ? 10.719 8.609 2.877 1 90.38 120 ASP A CA 1
ATOM 965 C C . ASP A 1 120 ? 10.07 7.84 4.031 1 90.38 120 ASP A C 1
ATOM 967 O O . ASP A 1 120 ? 10.719 7.016 4.676 1 90.38 120 ASP A O 1
ATOM 971 N N . GLN A 1 121 ? 8.789 8.125 4.254 1 91.44 121 GLN A N 1
ATOM 972 C CA . GLN A 1 121 ? 8.164 7.473 5.402 1 91.44 121 GLN A CA 1
ATOM 973 C C . GLN A 1 121 ? 6.895 6.73 4.988 1 91.44 121 GLN A C 1
ATOM 975 O O . GLN A 1 121 ? 6.82 5.508 5.117 1 91.44 121 GLN A O 1
ATOM 980 N N . HIS A 1 122 ? 5.906 7.406 4.387 1 92.75 122 HIS A N 1
ATOM 981 C CA . HIS A 1 122 ? 4.605 6.805 4.105 1 92.75 122 HIS A CA 1
ATOM 982 C C . HIS A 1 122 ? 4.734 5.641 3.131 1 92.75 122 HIS A C 1
ATOM 984 O O . HIS A 1 122 ? 4.258 4.535 3.408 1 92.75 122 HIS A O 1
ATOM 990 N N . LYS A 1 123 ? 5.473 5.938 2.027 1 89.44 123 LYS A N 1
ATOM 991 C CA . LYS A 1 123 ? 5.551 4.938 0.963 1 89.44 123 LYS A CA 1
ATOM 992 C C . LYS A 1 123 ? 6.332 3.709 1.419 1 89.44 123 LYS A C 1
ATOM 994 O O . LYS A 1 123 ? 5.84 2.584 1.315 1 89.44 123 LYS A O 1
ATOM 999 N N . PRO A 1 124 ? 7.523 3.84 2.035 1 88.62 124 PRO A N 1
ATOM 1000 C CA . PRO A 1 124 ? 8.242 2.654 2.504 1 88.62 124 PRO A CA 1
ATOM 1001 C C . PRO A 1 124 ? 7.469 1.872 3.562 1 88.62 124 PRO A C 1
ATOM 1003 O O . PRO A 1 124 ? 7.531 0.64 3.596 1 88.62 124 PRO A O 1
ATOM 1006 N N . THR A 1 125 ? 6.773 2.549 4.457 1 90.25 125 THR A N 1
ATOM 1007 C CA . THR A 1 125 ? 5.996 1.876 5.492 1 90.25 125 THR A CA 1
ATOM 1008 C C . THR A 1 125 ? 4.871 1.054 4.875 1 90.25 125 THR A C 1
ATOM 1010 O O . THR A 1 125 ? 4.559 -0.039 5.352 1 90.25 125 THR A O 1
ATOM 1013 N N . LEU A 1 126 ? 4.309 1.555 3.865 1 88.5 126 LEU A N 1
ATOM 1014 C CA . LEU A 1 126 ? 3.227 0.871 3.168 1 88.5 126 LEU A CA 1
ATOM 1015 C C . LEU A 1 126 ? 3.727 -0.413 2.514 1 88.5 126 LEU A C 1
ATOM 1017 O O . LEU A 1 126 ? 3.031 -1.431 2.523 1 88.5 126 LEU A O 1
ATOM 1021 N N . PHE A 1 127 ? 4.93 -0.327 2.027 1 86.19 127 PHE A N 1
ATOM 1022 C CA . PHE A 1 127 ? 5.43 -1.427 1.211 1 86.19 127 PHE A CA 1
ATOM 1023 C C . PHE A 1 127 ? 6.172 -2.445 2.07 1 86.19 127 PHE A C 1
ATOM 1025 O O . PHE A 1 127 ? 6.344 -3.598 1.665 1 86.19 127 PHE A O 1
ATOM 1032 N N . TYR A 1 128 ? 6.547 -2.059 3.154 1 87.94 128 TYR A N 1
ATOM 1033 C CA . TYR A 1 128 ? 7.41 -2.867 4.008 1 87.94 128 TYR A CA 1
ATOM 1034 C C . TYR A 1 128 ? 6.766 -4.215 4.312 1 87.94 128 TYR A C 1
ATOM 1036 O O . TYR A 1 128 ? 7.414 -5.258 4.211 1 87.94 128 TYR A O 1
ATOM 1044 N N . PRO A 1 129 ? 5.473 -4.281 4.609 1 86.75 129 PRO A N 1
ATOM 1045 C CA . PRO A 1 129 ? 4.859 -5.566 4.949 1 86.75 129 PRO A CA 1
ATOM 1046 C C . PRO A 1 129 ? 4.844 -6.543 3.779 1 86.75 129 PRO A C 1
ATOM 1048 O O . PRO A 1 129 ? 4.906 -7.758 3.984 1 86.75 129 PRO A O 1
ATOM 1051 N N . VAL A 1 130 ? 4.672 -6.035 2.619 1 86.06 130 VAL A N 1
ATOM 1052 C CA . VAL A 1 130 ? 4.605 -6.895 1.444 1 86.06 130 VAL A CA 1
ATOM 1053 C C . VAL A 1 130 ? 5.953 -7.578 1.227 1 86.06 130 VAL A C 1
ATOM 1055 O O . VAL A 1 130 ? 6.008 -8.75 0.846 1 86.06 130 VAL A O 1
ATOM 1058 N N . LEU A 1 131 ? 6.961 -6.812 1.526 1 85.25 131 LEU A N 1
ATOM 1059 C CA . LEU A 1 131 ? 8.305 -7.34 1.317 1 85.25 131 LEU A CA 1
ATOM 1060 C C . LEU A 1 131 ? 8.711 -8.258 2.463 1 85.25 131 LEU A C 1
ATOM 1062 O O . LEU A 1 131 ? 9.375 -9.273 2.242 1 85.25 131 LEU A O 1
ATOM 1066 N N . ARG A 1 132 ? 8.266 -7.957 3.576 1 87.38 132 ARG A N 1
ATOM 1067 C CA . ARG A 1 132 ? 8.742 -8.68 4.75 1 87.38 132 ARG A CA 1
ATOM 1068 C C . ARG A 1 132 ? 7.848 -9.875 5.062 1 87.38 132 ARG A C 1
ATOM 1070 O O . ARG A 1 132 ? 8.328 -10.93 5.469 1 87.38 132 ARG A O 1
ATOM 1077 N N . CYS A 1 133 ? 6.57 -9.625 4.871 1 90.94 133 CYS A N 1
ATOM 1078 C CA . CYS A 1 133 ? 5.633 -10.688 5.211 1 90.94 133 CYS A CA 1
ATOM 1079 C C . CYS A 1 133 ? 4.539 -10.812 4.156 1 90.94 133 CYS A C 1
ATOM 1081 O O . CYS A 1 133 ? 3.361 -10.609 4.449 1 90.94 133 CYS A O 1
ATOM 1083 N N . PRO A 1 134 ? 4.922 -11.234 3.008 1 91.06 134 PRO A N 1
ATOM 1084 C CA . PRO A 1 134 ? 3.941 -11.32 1.923 1 91.06 134 PRO A CA 1
ATOM 1085 C C . PRO A 1 134 ? 2.807 -12.297 2.23 1 91.06 134 PRO A C 1
ATOM 1087 O O . PRO A 1 134 ? 1.722 -12.195 1.653 1 91.06 134 PRO A O 1
ATOM 1090 N N . ARG A 1 135 ? 2.965 -13.234 3.186 1 91.25 135 ARG A N 1
ATOM 1091 C CA . ARG A 1 135 ? 1.929 -14.195 3.549 1 91.25 135 ARG A CA 1
ATOM 1092 C C . ARG A 1 135 ? 0.667 -13.484 4.027 1 91.25 135 ARG A C 1
ATOM 1094 O O . ARG A 1 135 ? -0.442 -14 3.863 1 91.25 135 ARG A O 1
ATOM 1101 N N . LEU A 1 136 ? 0.772 -12.312 4.586 1 90.31 136 LEU A N 1
ATOM 1102 C CA . LEU A 1 136 ? -0.353 -11.516 5.055 1 90.31 136 LEU A CA 1
ATOM 1103 C C . LEU A 1 136 ? -1.334 -11.234 3.922 1 90.31 136 LEU A C 1
ATOM 1105 O O . LEU A 1 136 ? -2.539 -11.102 4.156 1 90.31 136 LEU A O 1
ATOM 1109 N N . PHE A 1 137 ? -0.827 -11.195 2.742 1 91.88 137 PHE A N 1
ATOM 1110 C CA . PHE A 1 137 ? -1.618 -10.773 1.592 1 91.88 137 PHE A CA 1
ATOM 1111 C C . PHE A 1 137 ? -2.375 -11.945 0.994 1 91.88 137 PHE A C 1
ATOM 1113 O O . PHE A 1 137 ? -3.088 -11.797 -0.001 1 91.88 137 PHE A O 1
ATOM 1120 N N . THR A 1 138 ? -2.121 -13.156 1.578 1 91.44 138 THR A N 1
ATOM 1121 C CA . THR A 1 138 ? -2.883 -14.328 1.156 1 91.44 138 THR A CA 1
ATOM 1122 C C . THR A 1 138 ? -3.996 -14.633 2.152 1 91.44 138 THR A C 1
ATOM 1124 O O . THR A 1 138 ? -4.77 -15.578 1.957 1 91.44 138 THR A O 1
ATOM 1127 N N . PHE A 1 139 ? -4.055 -13.859 3.227 1 89.25 139 PHE A N 1
ATOM 1128 C CA . PHE A 1 139 ? -5.074 -14.047 4.25 1 89.25 139 PHE A CA 1
ATOM 1129 C C . PHE A 1 139 ? -6.41 -13.477 3.797 1 89.25 139 PHE A C 1
ATOM 1131 O O . PHE A 1 139 ? -6.453 -12.555 2.982 1 89.25 139 PHE A O 1
ATOM 1138 N N . SER A 1 140 ? -7.445 -13.984 4.391 1 88 140 SER A N 1
ATOM 1139 C CA . SER A 1 140 ? -8.766 -13.406 4.156 1 88 140 SER A CA 1
ATOM 1140 C C . SER A 1 140 ? -8.922 -12.07 4.879 1 88 140 SER A C 1
ATOM 1142 O O . SER A 1 140 ? -8.164 -11.766 5.805 1 88 140 SER A O 1
ATOM 1144 N N . MET A 1 141 ? -9.836 -11.289 4.383 1 87.38 141 MET A N 1
ATOM 1145 C CA . MET A 1 141 ? -10.07 -9.984 5.008 1 87.38 141 MET A CA 1
ATOM 1146 C C . MET A 1 141 ? -10.602 -10.156 6.43 1 87.38 141 MET A C 1
ATOM 1148 O O . MET A 1 141 ? -10.352 -9.312 7.293 1 87.38 141 MET A O 1
ATOM 1152 N N . ARG A 1 142 ? -11.297 -11.289 6.66 1 88.19 142 ARG A N 1
ATOM 1153 C CA . ARG A 1 142 ? -11.75 -11.602 8.016 1 88.19 142 ARG A CA 1
ATOM 1154 C C . ARG A 1 142 ? -10.562 -11.789 8.953 1 88.19 142 ARG A C 1
ATOM 1156 O O . ARG A 1 142 ? -10.539 -11.234 10.055 1 88.19 142 ARG A O 1
ATOM 1163 N N . THR A 1 143 ? -9.602 -12.453 8.43 1 87 143 THR A N 1
ATOM 1164 C CA . THR A 1 143 ? -8.406 -12.711 9.227 1 87 143 THR A CA 1
ATOM 1165 C C . THR A 1 143 ? -7.594 -11.43 9.414 1 87 143 THR A C 1
ATOM 1167 O O . THR A 1 143 ? -7.129 -11.141 10.516 1 87 143 THR A O 1
ATOM 1170 N N . ILE A 1 144 ? -7.457 -10.664 8.367 1 84.56 144 ILE A N 1
ATOM 1171 C CA . ILE A 1 144 ? -6.688 -9.422 8.414 1 84.56 144 ILE A CA 1
ATOM 1172 C C . ILE A 1 144 ? -7.328 -8.453 9.398 1 84.56 144 ILE A C 1
ATOM 1174 O O . ILE A 1 144 ? -6.633 -7.797 10.18 1 84.56 144 ILE A O 1
ATOM 1178 N N . SER A 1 145 ? -8.617 -8.391 9.328 1 86.06 145 SER A N 1
ATOM 1179 C CA . SER A 1 145 ? -9.32 -7.445 10.188 1 86.06 145 SER A CA 1
ATOM 1180 C C . SER A 1 145 ? -9.211 -7.844 11.656 1 86.06 145 SER A C 1
ATOM 1182 O O . SER A 1 145 ? -9.406 -7.012 12.539 1 86.06 145 SER A O 1
ATOM 1184 N N . SER A 1 146 ? -8.93 -9.078 11.836 1 84.5 146 SER A N 1
ATOM 1185 C CA . SER A 1 146 ? -8.828 -9.57 13.211 1 84.5 146 SER A CA 1
ATOM 1186 C C . SER A 1 146 ? -7.426 -9.344 13.773 1 84.5 146 SER A C 1
ATOM 1188 O O . SER A 1 146 ? -7.195 -9.531 14.969 1 84.5 146 SER A O 1
ATOM 1190 N N . LEU A 1 147 ? -6.508 -9.047 12.828 1 80.81 147 LEU A N 1
ATOM 1191 C CA . LEU A 1 147 ? -5.141 -8.812 13.281 1 80.81 147 LEU A CA 1
ATOM 1192 C C . LEU A 1 147 ? -5.055 -7.531 14.109 1 80.81 147 LEU A C 1
ATOM 1194 O O . LEU A 1 147 ? -5.594 -6.496 13.711 1 80.81 147 LEU A O 1
ATOM 1198 N N . ASN A 1 148 ? -4.602 -7.625 15.219 1 76.56 148 ASN A N 1
ATOM 1199 C CA . ASN A 1 148 ? -4.41 -6.465 16.078 1 76.56 148 ASN A CA 1
ATOM 1200 C C . ASN A 1 148 ? -3.148 -5.691 15.711 1 76.56 148 ASN A C 1
ATOM 1202 O O . ASN A 1 148 ? -2.064 -5.98 16.219 1 76.56 148 ASN A O 1
ATOM 1206 N N . LEU A 1 149 ? -3.273 -4.742 14.906 1 76.38 149 LEU A N 1
ATOM 1207 C CA . LEU A 1 149 ? -2.139 -3.961 14.422 1 76.38 149 LEU A CA 1
ATOM 1208 C C . LEU A 1 149 ? -1.602 -3.049 15.516 1 76.38 149 LEU A C 1
ATOM 1210 O O . LEU A 1 149 ? -0.453 -2.604 15.453 1 76.38 149 LEU A O 1
ATOM 1214 N N . SER A 1 150 ? -2.441 -2.762 16.469 1 74.25 150 SER A N 1
ATOM 1215 C CA . SER A 1 150 ? -2.047 -1.858 17.547 1 74.25 150 SER A CA 1
ATOM 1216 C C . SER A 1 150 ? -0.869 -2.42 18.344 1 74.25 150 SER A C 1
ATOM 1218 O O . SER A 1 150 ? -0.112 -1.668 18.953 1 74.25 150 SER A O 1
ATOM 1220 N N . VAL A 1 151 ? -0.756 -3.693 18.234 1 73.62 151 VAL A N 1
ATOM 1221 C CA . VAL A 1 151 ? 0.339 -4.336 18.953 1 73.62 151 VAL A CA 1
ATOM 1222 C C . VAL A 1 151 ? 1.676 -3.873 18.375 1 73.62 151 VAL A C 1
ATOM 1224 O O . VAL A 1 151 ? 2.686 -3.84 19.094 1 73.62 151 VAL A O 1
ATOM 1227 N N . LEU A 1 152 ? 1.667 -3.436 17.203 1 73.88 152 LEU A N 1
ATOM 1228 C CA . LEU A 1 152 ? 2.893 -3.008 16.53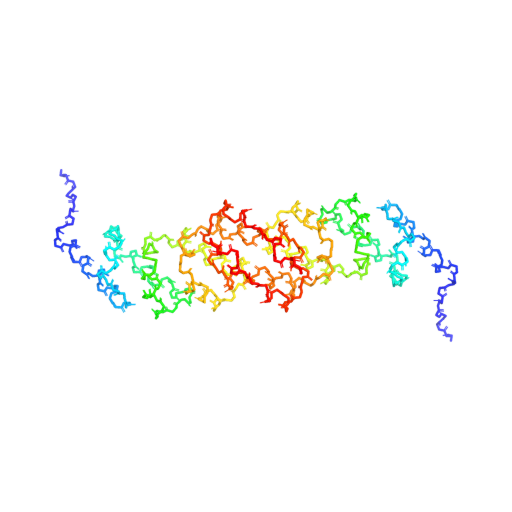1 1 73.88 152 LEU A CA 1
ATOM 1229 C C . LEU A 1 152 ? 3.303 -1.613 16.984 1 73.88 152 LEU A C 1
ATOM 1231 O O . LEU A 1 152 ? 4.453 -1.211 16.812 1 73.88 152 LEU A O 1
ATOM 1235 N N . THR A 1 153 ? 2.332 -0.879 17.547 1 65.75 153 THR A N 1
ATOM 1236 C CA . THR A 1 153 ? 2.637 0.498 17.922 1 65.75 153 THR A CA 1
ATOM 1237 C C . THR A 1 153 ? 2.873 0.611 19.422 1 65.75 153 THR A C 1
ATOM 1239 O O . THR A 1 153 ? 3.129 1.702 19.938 1 65.75 153 THR A O 1
ATOM 1242 N N . ARG A 1 154 ? 2.529 -0.551 20.094 1 60.41 154 ARG A N 1
ATOM 1243 C CA . ARG A 1 154 ? 2.752 -0.5 21.547 1 60.41 154 ARG A CA 1
ATOM 1244 C C . ARG A 1 154 ? 4.242 -0.528 21.859 1 60.41 154 ARG A C 1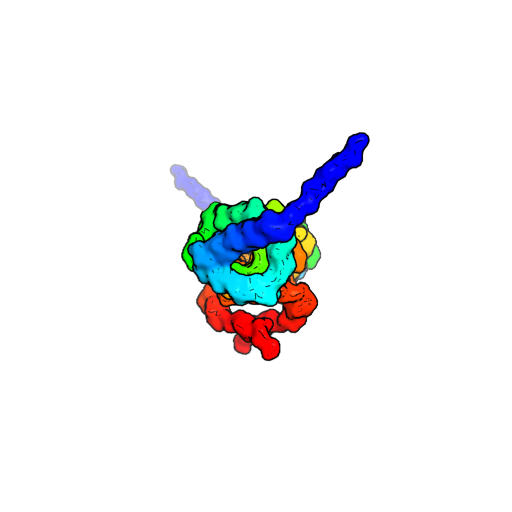
ATOM 1246 O O . ARG A 1 154 ? 4.961 -1.432 21.438 1 60.41 154 ARG A O 1
ATOM 1253 N N . LYS A 1 155 ? 4.883 0.626 22.25 1 47.72 155 LYS A N 1
ATOM 1254 C CA . LYS A 1 155 ? 6.223 0.709 22.828 1 47.72 155 LYS A CA 1
ATOM 1255 C C . LYS A 1 155 ? 6.32 -0.121 24.109 1 47.72 155 LYS A C 1
ATOM 1257 O O . LYS A 1 155 ? 5.355 -0.215 24.859 1 47.72 155 LYS A O 1
ATOM 1262 N N . MET B 1 1 ? -24.641 -36.312 -41.344 1 33.09 1 MET B N 1
ATOM 1263 C CA . MET B 1 1 ? -23.25 -36.594 -41.031 1 33.09 1 MET B CA 1
ATOM 1264 C C . MET B 1 1 ? -22.859 -35.969 -39.688 1 33.09 1 MET B C 1
ATOM 1266 O O . MET B 1 1 ? -23.031 -34.781 -39.5 1 33.09 1 MET B O 1
ATOM 1270 N N . CYS B 1 2 ? -22.984 -36.688 -38.594 1 39.34 2 CYS B N 1
ATOM 1271 C CA . CYS B 1 2 ? -22.766 -36.344 -37.219 1 39.34 2 CYS B CA 1
ATOM 1272 C C . CYS B 1 2 ? -21.344 -35.844 -37 1 39.34 2 CYS B C 1
ATOM 1274 O O . CYS B 1 2 ? -20.391 -36.406 -37.531 1 39.34 2 CYS B O 1
ATOM 1276 N N . PRO B 1 3 ? -21.094 -34.562 -36.75 1 43.34 3 PRO B N 1
ATOM 1277 C CA . PRO B 1 3 ? -19.719 -34.094 -36.531 1 43.34 3 PRO B CA 1
ATOM 1278 C C . PRO B 1 3 ? -18.953 -35 -35.562 1 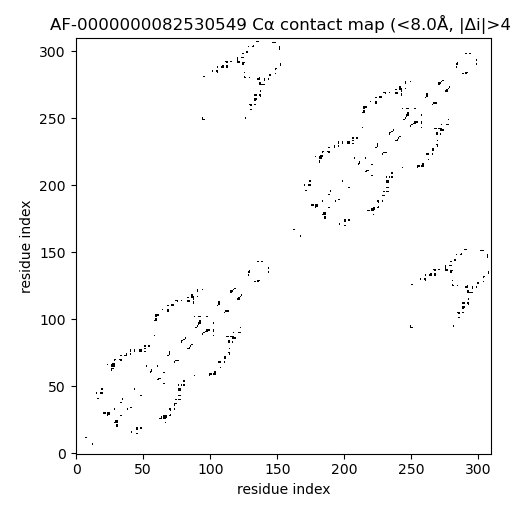43.34 3 PRO B C 1
ATOM 1280 O O . PRO B 1 3 ? -19.547 -35.531 -34.594 1 43.34 3 PRO B O 1
ATOM 1283 N N . GLN B 1 4 ? -18.016 -35.906 -36 1 40 4 GLN B N 1
ATOM 1284 C CA . GLN B 1 4 ? -17.141 -36.781 -35.25 1 40 4 GLN B CA 1
ATOM 1285 C C . GLN B 1 4 ? -16.5 -36.062 -34.062 1 40 4 GLN B C 1
ATOM 1287 O O . GLN B 1 4 ? -15.758 -35.094 -34.25 1 40 4 GLN B O 1
ATOM 1292 N N . ILE B 1 5 ? -17.141 -35.875 -33 1 43.03 5 ILE B N 1
ATOM 1293 C CA . ILE B 1 5 ? -16.5 -35.469 -31.734 1 43.03 5 ILE B CA 1
ATOM 1294 C C . ILE B 1 5 ? -15.18 -36.188 -31.562 1 43.03 5 ILE B C 1
ATOM 1296 O O . ILE B 1 5 ? -15.156 -37.438 -31.484 1 43.03 5 ILE B O 1
ATOM 1300 N N . TYR B 1 6 ? -14.148 -35.719 -32.188 1 41.59 6 TYR B N 1
ATOM 1301 C CA . TYR B 1 6 ? -12.805 -36.219 -31.969 1 41.59 6 TYR B CA 1
ATOM 1302 C C . TYR B 1 6 ? -12.562 -36.5 -30.484 1 41.59 6 TYR B C 1
ATOM 1304 O O . TYR B 1 6 ? -12.562 -35.562 -29.688 1 41.59 6 TYR B O 1
ATOM 1312 N N . THR B 1 7 ? -13.062 -37.469 -29.844 1 48.47 7 THR B N 1
ATOM 1313 C CA . THR B 1 7 ? -12.633 -37.969 -28.531 1 48.47 7 THR B CA 1
ATOM 1314 C C . THR B 1 7 ? -11.125 -38.188 -28.516 1 48.47 7 THR B C 1
ATOM 1316 O O . THR B 1 7 ? -10.586 -38.938 -29.344 1 48.47 7 THR B O 1
ATOM 1319 N N . PRO B 1 8 ? -10.406 -37.219 -28.109 1 54.47 8 PRO B N 1
ATOM 1320 C CA . PRO B 1 8 ? -8.984 -37.562 -28.062 1 54.47 8 PRO B CA 1
ATOM 1321 C C . PRO B 1 8 ? -8.75 -39.031 -27.641 1 54.47 8 PRO B C 1
ATOM 1323 O O . PRO B 1 8 ? -9.422 -39.531 -26.734 1 54.47 8 PRO B O 1
ATOM 1326 N N . THR B 1 9 ? -8.188 -39.844 -28.438 1 60.28 9 THR B N 1
ATOM 1327 C CA . THR B 1 9 ? -7.848 -41.219 -28.109 1 60.28 9 THR B CA 1
ATOM 1328 C C . THR B 1 9 ? -6.949 -41.312 -26.891 1 60.28 9 THR B C 1
ATOM 1330 O O . THR B 1 9 ? -6.32 -40.312 -26.516 1 60.28 9 THR B O 1
ATOM 1333 N N . LEU B 1 10 ? -7.277 -42.219 -26 1 56.88 10 LEU B N 1
ATOM 1334 C CA . LEU B 1 10 ? -6.477 -42.5 -24.812 1 56.88 10 LEU B CA 1
ATOM 1335 C C . LEU B 1 10 ? -5 -42.219 -25.078 1 56.88 10 LEU B C 1
ATOM 1337 O O . LEU B 1 10 ? -4.297 -41.688 -24.219 1 56.88 10 LEU B O 1
ATOM 1341 N N . SER B 1 11 ? -4.633 -42.562 -26.312 1 58.22 11 SER B N 1
ATOM 1342 C CA . SER B 1 11 ? -3.236 -42.375 -26.672 1 58.22 11 SER B CA 1
ATOM 1343 C C . SER B 1 11 ? -2.875 -40.875 -26.734 1 58.22 11 SER B C 1
ATOM 1345 O O . SER B 1 11 ? -1.791 -40.5 -26.312 1 58.22 11 SER B O 1
ATOM 1347 N N . ASN B 1 12 ? -3.807 -40.094 -27.188 1 63.94 12 ASN B N 1
ATOM 1348 C CA . ASN B 1 12 ? -3.539 -38.656 -27.297 1 63.94 12 ASN B CA 1
ATOM 1349 C C . ASN B 1 12 ? -3.518 -38 -25.938 1 63.94 12 ASN B C 1
ATOM 1351 O O . ASN B 1 12 ? -2.697 -37.094 -25.703 1 63.94 12 ASN B O 1
ATOM 1355 N N . ILE B 1 13 ? -4.43 -38.531 -25.188 1 61.88 13 ILE B N 1
ATOM 1356 C CA . ILE B 1 13 ? -4.48 -38 -23.828 1 61.88 13 ILE B CA 1
ATOM 1357 C C . ILE B 1 13 ? -3.188 -38.312 -23.094 1 61.88 13 ILE B C 1
ATOM 1359 O O . ILE B 1 13 ? -2.627 -37.469 -22.406 1 61.88 13 ILE B O 1
ATOM 1363 N N . PHE B 1 14 ? -2.693 -39.531 -23.312 1 59.12 14 PHE B N 1
ATOM 1364 C CA . PHE B 1 14 ? -1.449 -39.969 -22.672 1 59.12 14 PHE B CA 1
ATOM 1365 C C . PHE B 1 14 ? -0.269 -39.156 -23.219 1 59.12 14 PHE B C 1
ATOM 1367 O O . PHE B 1 14 ? 0.627 -38.781 -22.453 1 59.12 14 PHE B O 1
ATOM 1374 N N . LEU B 1 15 ? -0.303 -38.938 -24.469 1 61.91 15 LEU B N 1
ATOM 1375 C CA . LEU B 1 15 ? 0.785 -38.188 -25.094 1 61.91 15 LEU B CA 1
ATOM 1376 C C . LEU B 1 15 ? 0.802 -36.75 -24.594 1 61.91 15 LEU B C 1
ATOM 1378 O O . LEU B 1 15 ? 1.868 -36.219 -24.312 1 61.91 15 LEU B O 1
ATOM 1382 N N . GLN B 1 16 ? -0.416 -36.281 -24.547 1 65.62 16 GLN B N 1
ATOM 1383 C CA . GLN B 1 16 ? -0.504 -34.906 -24.062 1 65.62 16 GLN B CA 1
ATOM 1384 C C . GLN B 1 16 ? -0.053 -34.812 -22.594 1 65.62 16 GLN B C 1
ATOM 1386 O O . GLN B 1 16 ? 0.646 -33.875 -22.234 1 65.62 16 GLN B O 1
ATOM 1391 N N . PHE B 1 17 ? -0.433 -35.844 -21.906 1 69.5 17 PHE B N 1
ATOM 1392 C CA . PHE B 1 17 ? -0.051 -35.875 -20.5 1 69.5 17 PHE B CA 1
ATOM 1393 C C . PHE B 1 17 ? 1.456 -36.062 -20.359 1 69.5 17 PHE B C 1
ATOM 1395 O O . PHE B 1 17 ? 2.078 -35.438 -19.516 1 69.5 17 PHE B O 1
ATOM 1402 N N . LYS B 1 18 ? 1.953 -36.906 -21.188 1 71.81 18 LYS B N 1
ATOM 1403 C CA . LYS B 1 18 ? 3.395 -37.156 -21.156 1 71.81 18 LYS B CA 1
ATOM 1404 C C . LYS B 1 18 ? 4.156 -35.844 -21.469 1 71.81 18 LYS B C 1
ATOM 1406 O O . LYS B 1 18 ? 5.16 -35.562 -20.828 1 71.81 18 LYS B O 1
ATOM 1411 N N . GLU B 1 19 ? 3.709 -35.188 -22.406 1 71.75 19 GLU B N 1
ATOM 1412 C CA . GLU B 1 19 ? 4.359 -33.938 -22.797 1 71.75 19 GLU B CA 1
ATOM 1413 C C . GLU B 1 19 ? 4.289 -32.906 -21.672 1 71.75 19 GLU B C 1
ATOM 1415 O O . GLU B 1 19 ? 5.258 -32.188 -21.422 1 71.75 19 GLU B O 1
ATOM 1420 N N . LYS B 1 20 ? 3.125 -32.938 -21.047 1 73.06 20 LYS B N 1
ATOM 1421 C CA . LYS B 1 20 ? 2.951 -32 -19.938 1 73.06 20 LYS B CA 1
ATOM 1422 C C . LYS B 1 20 ? 3.918 -32.344 -18.797 1 73.06 20 LYS B C 1
ATOM 1424 O O . LYS B 1 20 ? 4.531 -31.438 -18.219 1 73.06 20 LYS B O 1
ATOM 1429 N N . ILE B 1 21 ? 4.062 -33.594 -18.547 1 70.25 21 ILE B N 1
ATOM 1430 C CA . ILE B 1 21 ? 4.957 -34.094 -17.5 1 70.25 21 ILE B CA 1
ATOM 1431 C C . ILE B 1 21 ? 6.395 -33.719 -17.828 1 70.25 21 ILE B C 1
ATOM 1433 O O . ILE B 1 21 ? 7.145 -33.25 -16.953 1 70.25 21 ILE B O 1
ATOM 1437 N N . LEU B 1 22 ? 6.672 -33.875 -19.078 1 68 22 LEU B N 1
ATOM 1438 C CA . LEU B 1 22 ? 8.031 -33.531 -19.516 1 68 22 LEU B CA 1
ATOM 1439 C C . LEU B 1 22 ? 8.32 -32.062 -19.297 1 68 22 LEU B C 1
ATOM 1441 O O . LEU B 1 22 ? 9.398 -31.688 -18.828 1 68 22 LEU B O 1
ATOM 1445 N N . TYR B 1 23 ? 7.355 -31.297 -19.656 1 68.88 23 TYR B N 1
ATOM 1446 C CA . TYR B 1 23 ? 7.531 -29.859 -19.469 1 68.88 23 TYR B CA 1
ATOM 1447 C C . TYR B 1 23 ? 7.773 -29.531 -18 1 68.88 23 TYR B C 1
ATOM 1449 O O . TYR B 1 23 ? 8.656 -28.719 -17.688 1 68.88 23 TYR B O 1
ATOM 1457 N N . LEU B 1 24 ? 7.078 -30.219 -17.188 1 72.31 24 LEU B N 1
ATOM 1458 C CA . LEU B 1 24 ? 7.234 -29.969 -15.766 1 72.31 24 LEU B CA 1
ATOM 1459 C C . LEU B 1 24 ? 8.602 -30.438 -15.281 1 72.31 24 LEU B C 1
ATOM 1461 O O . LEU B 1 24 ? 9.242 -29.75 -14.469 1 72.31 24 LEU B O 1
ATOM 1465 N N . GLU B 1 25 ? 9.023 -31.5 -15.836 1 74.69 25 GLU B N 1
ATOM 1466 C CA . GLU B 1 25 ? 10.32 -32.062 -15.445 1 74.69 25 GLU B CA 1
ATOM 1467 C C . GLU B 1 25 ? 11.461 -31.141 -15.891 1 74.69 25 GLU B C 1
ATOM 1469 O O . GLU B 1 25 ? 12.43 -30.953 -15.164 1 74.69 25 GLU B O 1
ATOM 1474 N N . ILE B 1 26 ? 11.266 -30.672 -17.016 1 67.88 26 ILE B N 1
ATOM 1475 C CA . ILE B 1 26 ? 12.273 -29.766 -17.547 1 67.88 26 ILE B CA 1
ATOM 1476 C C . ILE B 1 26 ? 12.359 -28.516 -16.688 1 67.88 26 ILE B C 1
ATOM 1478 O O . ILE B 1 26 ? 13.445 -27.953 -16.484 1 67.88 26 ILE B O 1
ATOM 1482 N N . MET B 1 27 ? 11.328 -28.203 -16.141 1 67.69 27 MET B N 1
ATOM 1483 C CA . MET B 1 27 ? 11.297 -27 -15.305 1 67.69 27 MET B CA 1
ATOM 1484 C C . MET B 1 27 ? 11.773 -27.328 -13.891 1 67.69 27 MET B C 1
ATOM 1486 O O . MET B 1 27 ? 11.844 -26.422 -13.047 1 67.69 27 MET B O 1
ATOM 1490 N N . GLY B 1 28 ? 12.062 -28.547 -13.703 1 64.44 28 GLY B N 1
ATOM 1491 C CA . GLY B 1 28 ? 12.609 -28.953 -12.422 1 64.44 28 GLY B CA 1
ATOM 1492 C C . GLY B 1 28 ? 11.555 -29.375 -11.43 1 64.44 28 GLY B C 1
ATOM 1493 O O . GLY B 1 28 ? 11.805 -29.422 -10.219 1 64.44 28 GLY B O 1
ATOM 1494 N N . MET B 1 29 ? 10.453 -29.562 -11.922 1 67 29 MET B N 1
ATOM 1495 C CA . MET B 1 29 ? 9.375 -29.984 -11.039 1 67 29 MET B CA 1
ATOM 1496 C C . MET B 1 29 ? 9.3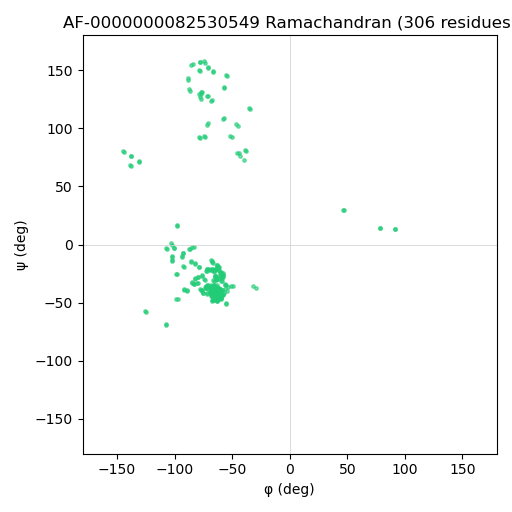36 -31.5 -10.922 1 67 29 MET B C 1
ATOM 1498 O O . MET B 1 29 ? 9.773 -32.219 -11.828 1 67 29 MET B O 1
ATOM 1502 N N . ASP B 1 30 ? 9.008 -31.906 -9.688 1 68 30 ASP B N 1
ATOM 1503 C CA . ASP B 1 30 ? 8.672 -33.312 -9.531 1 68 30 ASP B CA 1
ATOM 1504 C C . ASP B 1 30 ? 7.289 -33.625 -10.102 1 68 30 ASP B C 1
ATOM 1506 O O . ASP B 1 30 ? 6.273 -33.406 -9.438 1 68 30 ASP B O 1
ATOM 1510 N N . SER B 1 31 ? 7.332 -34.031 -11.32 1 67.81 31 SER B N 1
ATOM 1511 C CA . SER B 1 31 ? 6.078 -34.25 -12.031 1 67.81 31 SER B CA 1
ATOM 1512 C C . SER B 1 31 ? 5.188 -35.25 -11.273 1 67.81 31 SER B C 1
ATOM 1514 O O . SER B 1 31 ? 3.961 -35.156 -11.328 1 67.81 31 SER B O 1
ATOM 1516 N N . GLY B 1 32 ? 5.824 -36.188 -10.648 1 68.44 32 GLY B N 1
ATOM 1517 C CA . GLY B 1 32 ? 5.031 -37.125 -9.859 1 68.44 32 GLY B CA 1
ATOM 1518 C C . GLY B 1 32 ? 4.258 -36.469 -8.742 1 68.44 32 GLY B C 1
ATOM 1519 O O . GLY B 1 32 ? 3.059 -36.688 -8.578 1 68.44 32 GLY B O 1
ATOM 1520 N N . GLN B 1 33 ? 4.883 -35.656 -8.039 1 70.56 33 GLN B N 1
ATOM 1521 C CA . GLN B 1 33 ? 4.266 -34.906 -6.934 1 70.56 33 GLN B CA 1
ATOM 1522 C C . GLN B 1 33 ? 3.246 -33.906 -7.449 1 70.56 33 GLN B C 1
ATOM 1524 O O . GLN B 1 33 ? 2.174 -33.75 -6.863 1 70.56 33 GLN B O 1
ATOM 1529 N N . ALA B 1 34 ? 3.605 -33.281 -8.516 1 67.25 34 ALA B N 1
ATOM 1530 C CA . ALA B 1 34 ? 2.73 -32.281 -9.109 1 67.25 34 ALA B CA 1
ATOM 1531 C C . ALA B 1 34 ? 1.397 -32.906 -9.531 1 67.25 34 ALA B C 1
ATOM 1533 O O . ALA B 1 34 ? 0.336 -32.312 -9.281 1 67.25 34 ALA B O 1
ATOM 1534 N N . VAL B 1 35 ? 1.5 -34.031 -10.133 1 67.88 35 VAL B N 1
ATOM 1535 C CA . VAL B 1 35 ? 0.317 -34.688 -10.664 1 67.88 35 VAL B CA 1
ATOM 1536 C C . VAL B 1 35 ? -0.508 -35.25 -9.508 1 67.88 35 VAL B C 1
ATOM 1538 O O . VAL B 1 35 ? -1.739 -35.188 -9.531 1 67.88 35 VAL B O 1
ATOM 1541 N N . SER B 1 36 ? 0.218 -35.719 -8.555 1 67.94 36 SER B N 1
ATOM 1542 C CA . SER B 1 36 ? -0.465 -36.344 -7.426 1 67.94 36 SER B CA 1
ATOM 1543 C C . SER B 1 36 ? -1.242 -35.281 -6.617 1 67.94 36 SER B C 1
ATOM 1545 O O . SER B 1 36 ? -2.363 -35.562 -6.176 1 67.94 36 SER B O 1
ATOM 1547 N N . GLN B 1 37 ? -0.675 -34.219 -6.453 1 65.12 37 GLN B N 1
ATOM 1548 C CA . GLN B 1 37 ? -1.256 -33.188 -5.57 1 65.12 37 GLN B CA 1
ATOM 1549 C C . GLN B 1 37 ? -2.316 -32.375 -6.297 1 65.12 37 GLN B C 1
ATOM 1551 O O . GLN B 1 37 ? -3.215 -31.812 -5.664 1 65.12 37 GLN B O 1
ATOM 1556 N N . ASN B 1 38 ? -2.145 -32.25 -7.641 1 63.59 38 ASN B N 1
ATOM 1557 C CA . ASN B 1 38 ? -3.107 -31.438 -8.391 1 63.59 38 ASN B CA 1
ATOM 1558 C C . ASN B 1 38 ? -3.617 -32.188 -9.617 1 63.59 38 ASN B C 1
ATOM 1560 O O . ASN B 1 38 ? -3.248 -31.844 -10.75 1 63.59 38 ASN B O 1
ATOM 1564 N N . PRO B 1 39 ? -4.363 -33.094 -9.391 1 63.34 39 PRO B N 1
ATOM 1565 C CA . PRO B 1 39 ? -4.887 -33.938 -10.484 1 63.34 39 PRO B CA 1
ATOM 1566 C C . PRO B 1 39 ? -5.676 -33.125 -11.508 1 63.34 39 PRO B C 1
ATOM 1568 O O . PRO B 1 39 ? -5.785 -33.531 -12.672 1 63.34 39 PRO B O 1
ATOM 1571 N N . SER B 1 40 ? -6.188 -32.031 -11.062 1 62.16 40 SER B N 1
ATOM 1572 C CA . SER B 1 40 ? -7.004 -31.25 -11.992 1 62.16 40 SER B CA 1
ATOM 1573 C C . SER B 1 40 ? -6.16 -30.672 -13.125 1 62.16 40 SER B C 1
ATOM 1575 O O . SER B 1 40 ? -6.699 -30.219 -14.133 1 62.16 40 SER B O 1
ATOM 1577 N N . TRP B 1 41 ? -4.859 -30.688 -12.977 1 63.34 41 TRP B N 1
ATOM 1578 C CA . TRP B 1 41 ? -3.979 -30.203 -14.039 1 63.34 41 TRP B CA 1
ATOM 1579 C C . TRP B 1 41 ? -4.121 -31.062 -15.289 1 63.34 41 TRP B C 1
ATOM 1581 O O . TRP B 1 41 ? -3.799 -30.625 -16.391 1 63.34 41 TRP B O 1
ATOM 1591 N N . HIS B 1 42 ? -4.668 -32.188 -15.008 1 65.38 42 HIS B N 1
ATOM 1592 C CA . HIS B 1 42 ? -4.875 -33.094 -16.125 1 65.38 42 HIS B CA 1
ATOM 1593 C C . HIS B 1 42 ? -5.789 -32.469 -17.172 1 65.38 42 HIS B C 1
ATOM 1595 O O . HIS B 1 42 ? -5.664 -32.75 -18.375 1 65.38 42 HIS B O 1
ATOM 1601 N N . THR B 1 43 ? -6.562 -31.578 -16.625 1 68.38 43 THR B N 1
ATOM 1602 C CA . THR B 1 43 ? -7.551 -31.031 -17.547 1 68.38 43 THR B CA 1
ATOM 1603 C C . THR B 1 43 ? -7.031 -29.75 -18.203 1 68.38 43 THR B C 1
ATOM 1605 O O . THR B 1 43 ? -7.617 -29.25 -19.156 1 68.38 43 THR B O 1
ATOM 1608 N N . THR B 1 44 ? -5.992 -29.297 -17.688 1 76.25 44 THR B N 1
ATOM 1609 C CA . THR B 1 44 ? -5.406 -28.094 -18.281 1 76.25 44 THR B CA 1
ATOM 1610 C C . THR B 1 44 ? -4.68 -28.422 -19.578 1 76.25 44 THR B C 1
ATOM 1612 O O . THR B 1 44 ? -3.969 -29.422 -19.656 1 76.25 44 THR B O 1
ATOM 1615 N N . SER B 1 45 ? -4.941 -27.688 -20.609 1 78.19 45 SER B N 1
ATOM 1616 C CA . SER B 1 45 ? -4.301 -27.938 -21.891 1 78.19 45 SER B CA 1
ATOM 1617 C C . SER B 1 45 ? -2.803 -27.656 -21.828 1 78.19 45 SER B C 1
ATOM 1619 O O . SER B 1 45 ? -2.35 -26.859 -21.016 1 78.19 45 SER B O 1
ATOM 1621 N N . LEU B 1 46 ? -2.068 -28.375 -22.594 1 76.62 46 LEU B N 1
ATOM 1622 C CA . LEU B 1 46 ? -0.629 -28.156 -22.703 1 76.62 46 LEU B CA 1
ATOM 1623 C C . LEU B 1 46 ? -0.316 -26.719 -23.109 1 76.62 46 LEU B C 1
ATOM 1625 O O . LEU B 1 46 ? 0.651 -26.141 -22.609 1 76.62 46 LEU B O 1
ATOM 1629 N N . HIS B 1 47 ? -1.136 -26.172 -24 1 82.75 47 HIS B N 1
ATOM 1630 C CA . HIS B 1 47 ? -0.949 -24.797 -24.469 1 82.75 47 HIS B CA 1
ATOM 1631 C C . HIS B 1 47 ? -1.041 -23.812 -23.297 1 82.75 47 HIS B C 1
ATOM 1633 O O . HIS B 1 47 ? -0.222 -22.906 -23.188 1 82.75 47 HIS B O 1
ATOM 1639 N N . SER B 1 48 ? -1.981 -24.062 -22.422 1 83.06 48 SER B N 1
ATOM 1640 C CA . SER B 1 48 ? -2.172 -23.188 -21.266 1 83.06 48 SER B CA 1
ATOM 1641 C C . SER B 1 48 ? -0.981 -23.266 -20.328 1 83.06 48 SER B C 1
ATOM 1643 O O . SER B 1 48 ? -0.552 -22.25 -19.781 1 83.06 48 SER B O 1
ATOM 1645 N N . ILE B 1 49 ? -0.503 -24.359 -20.156 1 82.5 49 ILE B N 1
ATOM 1646 C CA . ILE B 1 49 ? 0.644 -24.562 -19.281 1 82.5 49 ILE B CA 1
ATOM 1647 C C . ILE B 1 49 ? 1.865 -23.844 -19.859 1 82.5 49 ILE B C 1
ATOM 1649 O O . ILE B 1 49 ? 2.582 -23.156 -19.141 1 82.5 49 ILE B O 1
ATOM 1653 N N . ILE B 1 50 ? 2.039 -24.016 -21.156 1 83.75 50 ILE B N 1
ATOM 1654 C CA . ILE B 1 50 ? 3.168 -23.391 -21.828 1 83.75 50 ILE B CA 1
ATOM 1655 C C . ILE B 1 50 ? 3.039 -21.875 -21.734 1 83.75 50 ILE B C 1
ATOM 1657 O O . ILE B 1 50 ? 4.031 -21.172 -21.531 1 83.75 50 ILE B O 1
ATOM 1661 N N . GLU B 1 51 ? 1.877 -21.391 -21.812 1 89.19 51 GLU B N 1
ATOM 1662 C CA . GLU B 1 51 ? 1.642 -19.953 -21.703 1 89.19 51 GLU B CA 1
ATOM 1663 C C . GLU B 1 51 ? 2.055 -19.422 -20.328 1 89.19 51 GLU B C 1
ATOM 1665 O O . G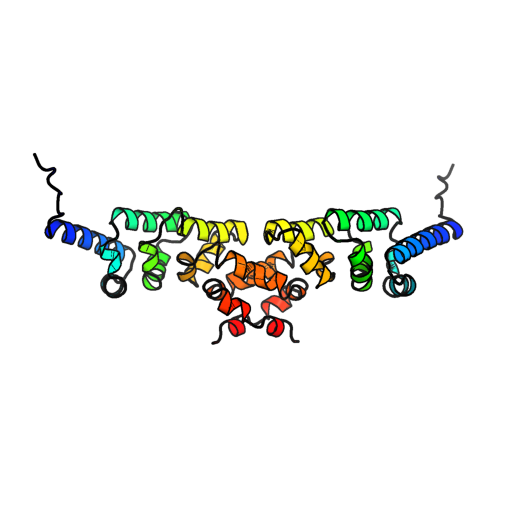LU B 1 51 ? 2.674 -18.359 -20.219 1 89.19 51 GLU B O 1
ATOM 1670 N N . ILE B 1 52 ? 1.702 -20.156 -19.344 1 90.5 52 ILE B N 1
ATOM 1671 C CA . ILE B 1 52 ? 2.025 -19.734 -17.984 1 90.5 52 ILE B CA 1
ATOM 1672 C C . ILE B 1 52 ? 3.537 -19.781 -17.781 1 90.5 52 ILE B C 1
ATOM 1674 O O . ILE B 1 52 ? 4.121 -18.844 -17.234 1 90.5 52 ILE B O 1
ATOM 1678 N N . ILE B 1 53 ? 4.129 -20.828 -18.312 1 87.25 53 ILE B N 1
ATOM 1679 C CA . ILE B 1 53 ? 5.566 -21.031 -18.141 1 87.25 53 ILE B CA 1
ATOM 1680 C C . ILE B 1 53 ? 6.332 -19.938 -18.875 1 87.25 53 ILE B C 1
ATOM 1682 O O . ILE B 1 53 ? 7.391 -19.5 -18.422 1 87.25 53 ILE B O 1
ATOM 1686 N N . THR B 1 54 ? 5.801 -19.438 -19.938 1 88.88 54 THR B N 1
ATOM 1687 C CA . THR B 1 54 ? 6.441 -18.375 -20.703 1 88.88 54 THR B CA 1
ATOM 1688 C C . THR B 1 54 ? 6.102 -17.016 -20.109 1 88.88 54 THR B C 1
ATOM 1690 O O . THR B 1 54 ? 6.906 -16.078 -20.203 1 88.88 54 THR B O 1
ATOM 1693 N N . PHE B 1 55 ? 4.988 -16.875 -19.594 1 94.38 55 PHE B N 1
ATOM 1694 C CA . PHE B 1 55 ? 4.496 -15.609 -19.062 1 94.38 55 PHE B CA 1
ATOM 1695 C C . PHE B 1 55 ? 5.32 -15.172 -17.844 1 94.38 55 PHE B C 1
ATOM 1697 O O . PHE B 1 55 ? 5.723 -14.016 -17.75 1 94.38 55 PHE B O 1
ATOM 1704 N N . LEU B 1 56 ? 5.566 -16.062 -16.891 1 94.31 56 LEU B N 1
ATOM 1705 C CA . LEU B 1 56 ? 6.199 -15.703 -15.633 1 94.31 56 LEU B CA 1
ATOM 1706 C C . LEU B 1 56 ? 7.586 -15.125 -15.867 1 94.31 56 LEU B C 1
ATOM 1708 O O . LEU B 1 56 ? 7.926 -14.07 -15.32 1 94.31 56 LEU B O 1
ATOM 1712 N N . PRO B 1 57 ? 8.375 -15.719 -16.75 1 92 57 PRO B N 1
ATOM 1713 C CA . PRO B 1 57 ? 9.664 -15.094 -17.078 1 92 57 PRO B CA 1
ATOM 1714 C C . PRO B 1 57 ? 9.516 -13.719 -17.703 1 92 57 PRO B C 1
ATOM 1716 O O . PRO B 1 57 ? 10.375 -12.852 -17.531 1 92 57 PRO B O 1
ATOM 1719 N N . SER B 1 58 ? 8.43 -13.492 -18.406 1 92.12 58 SER B N 1
ATOM 1720 C CA . SER B 1 58 ? 8.172 -12.18 -18.984 1 92.12 58 SER B CA 1
ATOM 1721 C C . SER B 1 58 ? 7.914 -11.141 -17.891 1 92.12 58 SER B C 1
ATOM 1723 O O . SER B 1 58 ? 8 -9.938 -18.141 1 92.12 58 SER B O 1
ATOM 1725 N N . LYS B 1 59 ? 7.527 -11.625 -16.703 1 93.88 59 LYS B N 1
ATOM 1726 C CA . LYS B 1 59 ? 7.32 -10.758 -15.555 1 93.88 59 LYS B CA 1
ATOM 1727 C C . LYS B 1 59 ? 8.539 -10.766 -14.641 1 93.88 59 LYS B C 1
ATOM 1729 O O . LYS B 1 59 ? 8.438 -10.445 -13.453 1 93.88 59 LYS B O 1
ATOM 1734 N N . ARG B 1 60 ? 9.633 -11.234 -15.148 1 92.25 60 ARG B N 1
ATOM 1735 C CA . ARG B 1 60 ? 10.953 -11.188 -14.523 1 92.25 60 ARG B CA 1
ATOM 1736 C C . ARG B 1 60 ? 11.094 -12.273 -13.461 1 92.25 60 ARG B C 1
ATOM 1738 O O . ARG B 1 60 ? 11.945 -12.172 -12.578 1 92.25 60 ARG B O 1
ATOM 1745 N N . ILE B 1 61 ? 10.227 -13.195 -13.453 1 94.06 61 ILE B N 1
ATOM 1746 C CA . ILE B 1 61 ? 10.445 -14.414 -12.68 1 94.06 61 ILE B CA 1
ATOM 1747 C C . ILE B 1 61 ? 11.422 -15.328 -13.422 1 94.06 61 ILE B C 1
ATOM 1749 O O . ILE B 1 61 ? 11.203 -15.672 -14.586 1 94.06 61 ILE B O 1
ATOM 1753 N N . HIS B 1 62 ? 12.398 -15.68 -12.789 1 91.5 62 HIS B N 1
ATOM 1754 C CA . HIS B 1 62 ? 13.422 -16.453 -13.477 1 91.5 62 HIS B CA 1
ATOM 1755 C C . HIS B 1 62 ? 13 -17.906 -13.648 1 91.5 62 HIS B C 1
ATOM 1757 O O . HIS B 1 62 ? 12.289 -18.453 -12.805 1 91.5 62 HIS B O 1
ATOM 1763 N N . GLN B 1 63 ? 13.461 -18.547 -14.711 1 86.75 63 GLN B N 1
ATOM 1764 C CA . GLN B 1 63 ? 13.18 -19.938 -15.016 1 86.75 63 GLN B CA 1
ATOM 1765 C C . GLN B 1 63 ? 13.578 -20.844 -13.859 1 86.75 63 GLN B C 1
ATOM 1767 O O . GLN B 1 63 ? 12.891 -21.828 -13.562 1 86.75 63 GLN B O 1
ATOM 1772 N N . LYS B 1 64 ? 14.625 -20.484 -13.188 1 87.69 64 LYS B N 1
ATOM 1773 C CA . LYS B 1 64 ? 15.141 -21.328 -12.117 1 87.69 64 LYS B CA 1
ATOM 1774 C C . LYS B 1 64 ? 14.188 -21.328 -10.914 1 87.69 64 LYS B C 1
ATOM 1776 O O . LYS B 1 64 ? 14.281 -22.203 -10.047 1 87.69 64 LYS B O 1
ATOM 1781 N N . ASP B 1 65 ? 13.367 -20.281 -10.867 1 90.38 65 ASP B N 1
ATOM 1782 C CA . ASP B 1 65 ? 12.438 -20.156 -9.75 1 90.38 65 ASP B CA 1
ATOM 1783 C C . ASP B 1 65 ? 11.18 -21 -9.984 1 90.38 65 ASP B C 1
ATOM 1785 O O . ASP B 1 65 ? 10.438 -21.281 -9.047 1 90.38 65 ASP B O 1
ATOM 1789 N N . LEU B 1 66 ? 10.914 -21.422 -11.195 1 89.12 66 LEU B N 1
ATOM 1790 C CA . LEU B 1 66 ? 9.617 -21.969 -11.594 1 89.12 66 LEU B CA 1
ATOM 1791 C C . LEU B 1 66 ? 9.367 -23.312 -10.914 1 89.12 66 LEU B C 1
ATOM 1793 O O . LEU B 1 66 ? 8.242 -23.609 -10.508 1 89.12 66 LEU B O 1
ATOM 1797 N N . GLY B 1 67 ? 10.336 -24.125 -10.812 1 84 67 GLY B N 1
ATOM 1798 C CA . GLY B 1 67 ? 10.18 -25.406 -10.148 1 84 67 GLY B CA 1
ATOM 1799 C C . GLY B 1 67 ? 9.648 -25.281 -8.734 1 84 67 GLY B C 1
ATOM 1800 O O . GLY B 1 67 ? 8.703 -25.984 -8.352 1 84 67 GLY B O 1
ATOM 1801 N N . ARG B 1 68 ? 10.297 -24.438 -8.008 1 84.38 68 ARG B N 1
ATOM 1802 C CA . ARG B 1 68 ? 9.883 -24.234 -6.625 1 84.38 68 ARG B CA 1
ATOM 1803 C C . ARG B 1 68 ? 8.5 -23.594 -6.555 1 84.38 68 ARG B C 1
ATOM 1805 O O . ARG B 1 68 ? 7.672 -24 -5.734 1 84.38 68 ARG B O 1
ATOM 1812 N N . ILE B 1 69 ? 8.219 -22.656 -7.398 1 90.69 69 ILE B N 1
ATOM 1813 C CA . ILE B 1 69 ? 6.949 -21.938 -7.414 1 90.69 69 ILE B CA 1
ATOM 1814 C C . ILE B 1 69 ? 5.809 -22.906 -7.711 1 90.69 69 ILE B C 1
ATOM 1816 O O . ILE B 1 69 ? 4.82 -22.953 -6.973 1 90.69 69 ILE B O 1
ATOM 1820 N N . PHE B 1 70 ? 5.969 -23.781 -8.711 1 86.19 70 PHE B N 1
ATOM 1821 C CA . PHE B 1 70 ? 4.914 -24.719 -9.094 1 86.19 70 PHE B CA 1
ATOM 1822 C C . PHE B 1 70 ? 4.828 -25.875 -8.102 1 86.19 70 PHE B C 1
ATOM 1824 O O . PHE B 1 70 ? 3.773 -26.484 -7.949 1 86.19 70 PHE B O 1
ATOM 1831 N N . GLY B 1 71 ? 5.996 -26.078 -7.516 1 81.94 71 GLY B N 1
ATOM 1832 C CA . GLY B 1 71 ? 5.988 -27.109 -6.48 1 81.94 71 GLY B CA 1
ATOM 1833 C C . GLY B 1 71 ? 5.18 -26.719 -5.258 1 81.94 71 GLY B C 1
ATOM 1834 O O . GLY B 1 71 ? 4.504 -27.547 -4.66 1 81.94 71 GLY B O 1
ATOM 1835 N N . THR B 1 72 ? 5.23 -25.516 -4.859 1 84 72 THR B N 1
ATOM 1836 C CA . THR B 1 72 ? 4.551 -25 -3.678 1 84 72 THR B CA 1
ATOM 1837 C C . THR B 1 72 ? 3.102 -24.656 -3.996 1 84 72 THR B C 1
ATOM 1839 O O . THR B 1 72 ? 2.219 -24.812 -3.148 1 84 72 THR B O 1
ATOM 1842 N N . CYS B 1 73 ? 2.902 -24.172 -5.277 1 88.19 73 CYS B N 1
ATOM 1843 C CA . CYS B 1 73 ? 1.566 -23.75 -5.688 1 88.19 73 CYS B CA 1
ATOM 1844 C C . CYS B 1 73 ? 1.258 -24.234 -7.102 1 88.19 73 CYS B C 1
ATOM 1846 O O . CYS B 1 73 ? 1.189 -23.422 -8.031 1 88.19 73 CYS B O 1
ATOM 1848 N N . PRO B 1 74 ? 0.967 -25.453 -7.191 1 82.88 74 PRO B N 1
ATOM 1849 C CA . PRO B 1 74 ? 0.72 -26.016 -8.523 1 82.88 74 PRO B CA 1
ATOM 1850 C C . PRO B 1 74 ? -0.517 -25.422 -9.195 1 82.88 74 PRO B C 1
ATOM 1852 O O . PRO B 1 74 ? -0.619 -25.438 -10.422 1 82.88 74 PRO B O 1
ATOM 1855 N N . GLN B 1 75 ? -1.451 -24.859 -8.414 1 87.38 75 GLN B N 1
ATOM 1856 C CA . GLN B 1 75 ? -2.699 -24.297 -8.922 1 87.38 75 GLN B CA 1
ATOM 1857 C C . GLN B 1 75 ? -2.434 -23.141 -9.883 1 87.38 75 GLN B C 1
ATOM 1859 O O . GLN B 1 75 ? -3.299 -22.781 -10.688 1 87.38 75 GLN B O 1
ATOM 1864 N N . ILE B 1 76 ? -1.285 -22.578 -9.82 1 91 76 ILE B N 1
ATOM 1865 C CA . ILE B 1 76 ? -0.924 -21.469 -10.688 1 91 76 ILE B CA 1
ATOM 1866 C C . ILE B 1 76 ? -1.02 -21.891 -12.148 1 91 76 ILE B C 1
ATOM 1868 O O . ILE B 1 76 ? -1.37 -21.078 -13.016 1 91 76 ILE B O 1
ATOM 1872 N N . LEU B 1 77 ? -0.756 -23.156 -12.438 1 85.75 77 LEU B N 1
ATOM 1873 C CA . LEU B 1 77 ? -0.737 -23.688 -13.797 1 85.75 77 LEU B CA 1
ATOM 1874 C C . LEU B 1 77 ? -2.133 -23.656 -14.414 1 85.75 77 LEU B C 1
ATOM 1876 O O . LEU B 1 77 ? -2.279 -23.766 -15.633 1 85.75 77 LEU B O 1
ATOM 1880 N N . LYS B 1 78 ? -3.125 -23.484 -13.602 1 85.69 78 LYS B N 1
ATOM 1881 C CA . LYS B 1 78 ? -4.5 -23.422 -14.086 1 85.69 78 LYS B CA 1
ATOM 1882 C C . LYS B 1 78 ? -5.016 -21.984 -14.117 1 85.69 78 LYS B C 1
ATOM 1884 O O . LYS B 1 78 ? -6.172 -21.75 -14.461 1 85.69 78 LYS B O 1
ATOM 1889 N N . SER B 1 79 ? -4.184 -21.062 -13.742 1 90.81 79 SER B N 1
ATOM 1890 C CA . SER B 1 79 ? -4.582 -19.672 -13.648 1 90.81 79 SER B CA 1
ATOM 1891 C C . SER B 1 79 ? -4.789 -19.062 -15.031 1 90.81 79 SER B C 1
ATOM 1893 O O . SER B 1 79 ? -4.199 -19.516 -16.016 1 90.81 79 SER B O 1
ATOM 1895 N N . ASP B 1 80 ? -5.645 -18.078 -15.039 1 92.81 80 ASP B N 1
ATOM 1896 C CA . ASP B 1 80 ? -5.773 -17.266 -16.234 1 92.81 80 ASP B CA 1
ATOM 1897 C C . ASP B 1 80 ? -4.766 -16.125 -16.234 1 92.81 80 ASP B C 1
ATOM 1899 O O . ASP B 1 80 ? -4.629 -15.406 -15.234 1 92.81 80 ASP B O 1
ATOM 1903 N N . ILE B 1 81 ? -4.086 -15.93 -17.297 1 95.31 81 ILE B N 1
ATOM 1904 C CA . ILE B 1 81 ? -3.018 -14.938 -17.359 1 95.31 81 ILE B CA 1
ATOM 1905 C C . ILE B 1 81 ? -3.611 -13.531 -17.25 1 95.31 81 ILE B C 1
ATOM 1907 O O . ILE B 1 81 ? -3.102 -12.688 -16.5 1 95.31 81 ILE B O 1
ATOM 1911 N N . THR B 1 82 ? -4.66 -13.25 -17.938 1 94.06 82 THR B N 1
ATOM 1912 C CA . THR B 1 82 ? -5.227 -11.914 -18.031 1 94.06 82 THR B CA 1
ATOM 1913 C C . THR B 1 82 ? -5.984 -11.547 -16.75 1 94.06 82 THR B C 1
ATOM 1915 O O . THR B 1 82 ? -5.754 -10.484 -16.172 1 94.06 82 THR B O 1
ATOM 1918 N N . ILE B 1 83 ? -6.742 -12.484 -16.141 1 93.5 83 ILE B N 1
ATOM 1919 C CA . ILE B 1 83 ? -7.672 -12.133 -15.078 1 93.5 83 ILE B CA 1
ATOM 1920 C C . ILE B 1 83 ? -7.023 -12.414 -13.719 1 93.5 83 ILE B C 1
ATOM 1922 O O . ILE B 1 83 ? -7.367 -11.781 -12.719 1 93.5 83 ILE B O 1
ATOM 1926 N N . ASP B 1 84 ? -6.059 -13.359 -13.75 1 94.19 84 ASP B N 1
ATOM 1927 C CA . ASP B 1 84 ? -5.457 -13.742 -12.477 1 94.19 84 ASP B CA 1
ATOM 1928 C C . ASP B 1 84 ? -4.031 -13.203 -12.359 1 94.19 84 ASP B C 1
ATOM 1930 O O . ASP B 1 84 ? -3.783 -12.242 -11.633 1 94.19 84 ASP B O 1
ATOM 1934 N N . LEU B 1 85 ? -3.137 -13.711 -13.141 1 96.06 85 LEU B N 1
ATOM 1935 C CA . LEU B 1 85 ? -1.711 -13.469 -12.953 1 96.06 85 LEU B CA 1
ATOM 1936 C C . LEU B 1 85 ? -1.368 -12.008 -13.227 1 96.06 85 LEU B C 1
ATOM 1938 O O . LEU B 1 85 ? -0.658 -11.375 -12.445 1 96.06 85 LEU B O 1
ATOM 1942 N N . ASN B 1 86 ? -1.899 -11.438 -14.289 1 95.5 86 ASN B N 1
ATOM 1943 C CA . ASN B 1 86 ? -1.626 -10.039 -14.609 1 95.5 86 ASN B CA 1
ATOM 1944 C C . ASN B 1 86 ? -2.088 -9.109 -13.492 1 95.5 86 ASN B C 1
ATOM 1946 O O . ASN B 1 86 ? -1.453 -8.086 -13.234 1 95.5 86 ASN B O 1
ATOM 1950 N N . GLN B 1 87 ? -3.203 -9.453 -12.922 1 94.44 87 GLN B N 1
ATOM 1951 C CA . GLN B 1 87 ? -3.723 -8.609 -11.852 1 94.44 87 GLN B CA 1
ATOM 1952 C C . GLN B 1 87 ? -2.771 -8.586 -10.656 1 94.44 87 GLN B C 1
ATOM 1954 O O . GLN B 1 87 ? -2.602 -7.547 -10.016 1 94.44 87 GLN B O 1
ATOM 1959 N N . VAL B 1 88 ? -2.16 -9.711 -10.359 1 95.25 88 VAL B N 1
ATOM 1960 C CA . VAL B 1 88 ? -1.219 -9.797 -9.25 1 95.25 88 VAL B CA 1
ATOM 1961 C C . VAL B 1 88 ? 0.036 -8.992 -9.57 1 95.25 88 VAL B C 1
ATOM 1963 O O . VAL B 1 88 ? 0.494 -8.188 -8.75 1 95.25 88 VAL B O 1
ATOM 1966 N N . PHE B 1 89 ? 0.528 -9.062 -10.758 1 94.94 89 PHE B N 1
ATOM 1967 C CA . PHE B 1 89 ? 1.75 -8.359 -11.125 1 94.94 89 PHE B CA 1
ATOM 1968 C C . PHE B 1 89 ? 1.487 -6.863 -11.273 1 94.94 89 PHE B C 1
ATOM 1970 O O . PHE B 1 89 ? 2.357 -6.043 -10.969 1 94.94 89 PHE B O 1
ATOM 1977 N N . ASN B 1 90 ? 0.274 -6.543 -11.664 1 92.06 90 ASN B N 1
ATOM 1978 C CA . ASN B 1 90 ? -0.107 -5.133 -11.656 1 92.06 90 ASN B CA 1
ATOM 1979 C C . ASN B 1 90 ? -0.121 -4.562 -10.242 1 92.06 90 ASN B C 1
ATOM 1981 O O . ASN B 1 90 ? 0.354 -3.451 -10.008 1 92.06 90 ASN B O 1
ATOM 1985 N N . PHE B 1 91 ? -0.64 -5.305 -9.375 1 92.19 91 PHE B N 1
ATOM 1986 C CA . PHE B 1 91 ? -0.637 -4.895 -7.977 1 92.19 91 PHE B CA 1
ATOM 1987 C C . PHE B 1 91 ? 0.787 -4.684 -7.477 1 92.19 91 PHE B C 1
ATOM 1989 O O . PHE B 1 91 ? 1.082 -3.67 -6.84 1 92.19 91 PHE B O 1
ATOM 1996 N N . LEU B 1 92 ? 1.657 -5.59 -7.824 1 91.31 92 LEU B N 1
ATOM 1997 C CA . LEU B 1 92 ? 3.033 -5.523 -7.344 1 91.31 92 LEU B CA 1
ATOM 1998 C C . LEU B 1 92 ? 3.785 -4.371 -8.008 1 91.31 92 LEU B C 1
ATOM 2000 O O . LEU B 1 92 ? 4.582 -3.691 -7.355 1 91.31 92 LEU B O 1
ATOM 2004 N N . SER B 1 93 ? 3.451 -4.141 -9.234 1 88.31 93 SER B N 1
ATOM 2005 C CA . SER B 1 93 ? 4.215 -3.143 -9.977 1 88.31 93 SER B CA 1
ATOM 2006 C C . SER B 1 93 ? 3.617 -1.749 -9.805 1 88.31 93 SER B C 1
ATOM 2008 O O . SER B 1 93 ? 4.352 -0.766 -9.68 1 88.31 93 SER B O 1
ATOM 2010 N N . TYR B 1 94 ? 2.33 -1.68 -9.797 1 82.75 94 TYR B N 1
ATOM 2011 C CA . TYR B 1 94 ? 1.692 -0.368 -9.82 1 82.75 94 TYR B CA 1
ATOM 2012 C C . TYR B 1 94 ? 1.28 0.055 -8.414 1 82.75 94 TYR B C 1
ATOM 2014 O O . TYR B 1 94 ? 1.524 1.192 -8 1 82.75 94 TYR B O 1
ATOM 2022 N N . ASP B 1 95 ? 0.648 -0.877 -7.727 1 78.06 95 ASP B N 1
ATOM 2023 C CA . ASP B 1 95 ? 0.183 -0.519 -6.391 1 78.06 95 ASP B CA 1
ATOM 2024 C C . ASP B 1 95 ? 1.343 -0.473 -5.398 1 78.06 95 ASP B C 1
ATOM 2026 O O . ASP B 1 95 ? 1.428 0.443 -4.578 1 78.06 95 ASP B O 1
ATOM 2030 N N . LEU B 1 96 ? 2.201 -1.361 -5.461 1 77.94 96 LEU B N 1
ATOM 2031 C CA . LEU B 1 96 ? 3.326 -1.424 -4.535 1 77.94 96 LEU B CA 1
ATOM 2032 C C . LEU B 1 96 ? 4.539 -0.69 -5.102 1 77.94 96 LEU B C 1
ATOM 2034 O O . LEU B 1 96 ? 5.484 -0.388 -4.371 1 77.94 96 LEU B O 1
ATOM 2038 N N . LYS B 1 97 ? 4.395 -0.276 -6.383 1 74.31 97 LYS B N 1
ATOM 2039 C CA . LYS B 1 97 ? 5.496 0.384 -7.074 1 74.31 97 LYS B CA 1
ATOM 2040 C C . LYS B 1 97 ? 6.805 -0.375 -6.875 1 74.31 97 LYS B C 1
ATOM 2042 O O . LYS B 1 97 ? 7.863 0.236 -6.699 1 74.31 97 LYS B O 1
ATOM 2047 N N . ALA B 1 98 ? 6.621 -1.586 -6.73 1 70.25 98 ALA B N 1
ATOM 2048 C CA . ALA B 1 98 ? 7.805 -2.428 -6.566 1 70.25 98 ALA B CA 1
ATOM 2049 C C . ALA B 1 98 ? 8.57 -2.551 -7.879 1 70.25 98 ALA B C 1
ATOM 2051 O O . ALA B 1 98 ? 7.973 -2.715 -8.945 1 70.25 98 ALA B O 1
ATOM 2052 N N . ARG B 1 99 ? 9.758 -2.264 -7.699 1 71 99 ARG B N 1
ATOM 2053 C CA . ARG B 1 99 ? 10.594 -2.621 -8.836 1 71 99 ARG B CA 1
ATOM 2054 C C . ARG B 1 99 ? 10.445 -4.098 -9.188 1 71 99 ARG B C 1
ATOM 2056 O O . ARG B 1 99 ? 10.203 -4.926 -8.305 1 71 99 ARG B O 1
ATOM 2063 N N . LYS B 1 100 ? 10.523 -4.414 -10.391 1 73.31 100 LYS B N 1
ATOM 2064 C CA . LYS B 1 100 ? 10.312 -5.766 -10.906 1 73.31 100 LYS B CA 1
ATOM 2065 C C . LYS B 1 100 ? 11.156 -6.777 -10.133 1 73.31 100 LYS B C 1
ATOM 2067 O O . LYS B 1 100 ? 10.703 -7.902 -9.883 1 73.31 100 LYS B O 1
ATOM 2072 N N . GLU B 1 101 ? 12.312 -6.359 -9.75 1 79.56 101 GLU B N 1
ATOM 2073 C CA . GLU B 1 101 ? 13.18 -7.25 -8.977 1 79.56 101 GLU B CA 1
ATOM 2074 C C . GLU B 1 101 ? 12.57 -7.578 -7.621 1 79.56 101 GLU B C 1
ATOM 2076 O O . GLU B 1 101 ? 12.781 -8.672 -7.086 1 79.56 101 GLU B O 1
ATOM 2081 N N . LYS B 1 102 ? 11.797 -6.715 -7.148 1 86.88 102 LYS B N 1
ATOM 2082 C CA . LYS B 1 102 ? 11.164 -6.957 -5.855 1 86.88 102 LYS B CA 1
ATOM 2083 C C . LYS B 1 102 ? 9.969 -7.887 -5.996 1 86.88 102 LYS B C 1
ATOM 2085 O O . LYS B 1 102 ? 9.656 -8.648 -5.078 1 86.88 102 LYS B O 1
ATOM 2090 N N . SER B 1 103 ? 9.367 -7.84 -7.16 1 91.94 103 SER B N 1
ATOM 2091 C CA . SER B 1 103 ? 8.258 -8.75 -7.406 1 91.94 103 SER B CA 1
ATOM 2092 C C . SER B 1 103 ? 8.711 -10.203 -7.363 1 91.94 103 SER B C 1
ATOM 2094 O O . SER B 1 103 ? 8.023 -11.062 -6.801 1 91.94 103 SER B O 1
ATOM 2096 N N . ARG B 1 104 ? 9.883 -10.445 -7.965 1 93.62 104 ARG B N 1
ATOM 2097 C CA . ARG B 1 104 ? 10.438 -11.789 -7.953 1 93.62 104 ARG B CA 1
ATOM 2098 C C . ARG B 1 104 ? 10.664 -12.281 -6.527 1 93.62 104 ARG B C 1
ATOM 2100 O O . ARG B 1 104 ? 10.312 -13.414 -6.191 1 93.62 104 ARG B O 1
ATOM 2107 N N . LYS B 1 105 ? 11.242 -11.414 -5.766 1 92.69 105 LYS B N 1
ATOM 2108 C CA . LYS B 1 105 ? 11.508 -11.766 -4.375 1 92.69 105 LYS B CA 1
ATOM 2109 C C . LYS B 1 105 ? 10.219 -12.102 -3.633 1 92.69 105 LYS B C 1
ATOM 2111 O O . LYS B 1 105 ? 10.148 -13.094 -2.906 1 92.69 105 LYS B O 1
ATOM 2116 N N . VAL B 1 106 ? 9.227 -11.305 -3.82 1 94.25 106 VAL B N 1
ATOM 2117 C CA . VAL B 1 106 ? 7.941 -11.469 -3.15 1 94.25 106 VAL B CA 1
ATOM 2118 C C . VAL B 1 106 ? 7.309 -12.789 -3.566 1 94.25 106 VAL B C 1
ATOM 2120 O O . VAL B 1 106 ? 6.859 -13.57 -2.719 1 94.25 106 VAL B O 1
ATOM 2123 N N . ILE B 1 107 ? 7.277 -13.062 -4.844 1 95.62 107 ILE B N 1
ATOM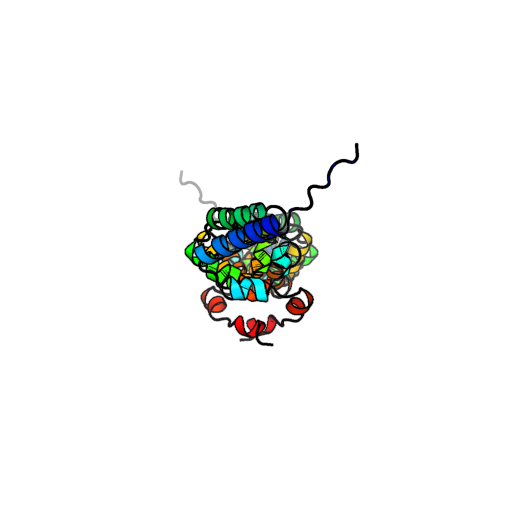 2124 C CA . ILE B 1 107 ? 6.637 -14.258 -5.375 1 95.62 107 ILE B CA 1
ATOM 2125 C C . ILE B 1 107 ? 7.395 -15.5 -4.906 1 95.62 107 ILE B C 1
ATOM 2127 O O . ILE B 1 107 ? 6.785 -16.516 -4.574 1 95.62 107 ILE B O 1
ATOM 2131 N N . ASN B 1 108 ? 8.688 -15.422 -4.887 1 93.94 108 ASN B N 1
ATOM 2132 C CA . ASN B 1 108 ? 9.477 -16.547 -4.406 1 93.94 108 ASN B CA 1
ATOM 2133 C C . ASN B 1 108 ? 9.219 -16.828 -2.93 1 93.94 108 ASN B C 1
ATOM 2135 O O . ASN B 1 108 ? 9.195 -17.984 -2.51 1 93.94 108 ASN B O 1
ATOM 2139 N N . LYS B 1 109 ? 9.047 -15.82 -2.244 1 93.62 109 LYS B N 1
ATOM 2140 C CA . LYS B 1 109 ? 8.789 -15.961 -0.813 1 93.62 109 LYS B CA 1
ATOM 2141 C C . LYS B 1 109 ? 7.391 -16.5 -0.56 1 93.62 109 LYS B C 1
ATOM 2143 O O . LYS B 1 109 ? 7.176 -17.266 0.383 1 93.62 109 LYS B O 1
ATOM 2148 N N . CYS B 1 110 ? 6.457 -16.062 -1.426 1 95.81 110 CYS B N 1
ATOM 2149 C CA . CYS B 1 110 ? 5.074 -16.5 -1.249 1 95.81 110 CYS B CA 1
ATOM 2150 C C . CYS B 1 110 ? 4.391 -16.688 -2.596 1 95.81 110 CYS B C 1
ATOM 2152 O O . CYS B 1 110 ? 3.527 -15.898 -2.98 1 95.81 110 CYS B O 1
ATOM 2154 N N . PRO B 1 111 ? 4.68 -17.812 -3.162 1 95.12 111 PRO B N 1
ATOM 2155 C CA . PRO B 1 111 ? 4.094 -18.094 -4.473 1 95.12 111 PRO B CA 1
ATOM 2156 C C . PRO B 1 111 ? 2.566 -18.094 -4.449 1 95.12 111 PRO B C 1
ATOM 2158 O O . PRO B 1 111 ? 1.93 -17.781 -5.457 1 95.12 111 PRO B O 1
ATOM 2161 N N . ARG B 1 112 ? 2.004 -18.328 -3.342 1 94.38 112 ARG B N 1
ATOM 2162 C CA . ARG B 1 112 ? 0.555 -18.391 -3.197 1 94.38 112 ARG B CA 1
ATOM 2163 C C . ARG B 1 112 ? -0.098 -17.062 -3.518 1 94.38 112 ARG B C 1
ATOM 2165 O O . ARG B 1 112 ? -1.299 -17 -3.789 1 94.38 112 ARG B O 1
ATOM 2172 N N . MET B 1 113 ? 0.584 -15.977 -3.465 1 95 113 MET B N 1
ATOM 2173 C CA . MET B 1 113 ? 0.055 -14.664 -3.82 1 95 113 MET B CA 1
ATOM 2174 C C . MET B 1 113 ? -0.461 -14.656 -5.254 1 95 113 MET B C 1
ATOM 2176 O O . MET B 1 113 ? -1.366 -13.891 -5.586 1 95 113 MET B O 1
ATOM 2180 N N . LEU B 1 114 ? 0.119 -15.555 -6.066 1 95.81 114 LEU B N 1
ATOM 2181 C CA . LEU B 1 114 ? -0.21 -15.57 -7.488 1 95.81 114 LEU B CA 1
ATOM 2182 C C . LEU B 1 114 ? -1.62 -16.109 -7.715 1 95.81 114 LEU B C 1
ATOM 2184 O O . LEU B 1 114 ? -2.207 -15.891 -8.781 1 95.81 114 LEU B O 1
ATOM 2188 N N . ILE B 1 115 ? -2.137 -16.828 -6.805 1 93.5 115 ILE B N 1
ATOM 2189 C CA . ILE B 1 115 ? -3.471 -17.391 -7.008 1 93.5 115 ILE B CA 1
ATOM 2190 C C . ILE B 1 115 ? -4.477 -16.641 -6.129 1 93.5 115 ILE B C 1
ATOM 2192 O O . ILE B 1 115 ? -5.664 -16.984 -6.117 1 93.5 115 ILE B O 1
ATOM 2196 N N . SER B 1 116 ? -4.031 -15.695 -5.277 1 93.31 116 SER B N 1
ATOM 2197 C CA . SER B 1 116 ? -4.914 -14.844 -4.484 1 93.31 116 SER B CA 1
ATOM 2198 C C . SER B 1 116 ? -5.391 -13.641 -5.285 1 93.31 116 SER B C 1
ATOM 2200 O O . SER B 1 116 ? -4.746 -13.242 -6.258 1 93.31 116 SER B O 1
ATOM 2202 N N . SER B 1 117 ? -6.488 -13.117 -4.914 1 93 117 SER B N 1
ATOM 2203 C CA . SER B 1 117 ? -7.09 -12.023 -5.668 1 93 117 SER B CA 1
ATOM 2204 C C . SER B 1 117 ? -6.41 -10.695 -5.355 1 93 117 SER B C 1
ATOM 2206 O O . SER B 1 117 ? -6.309 -10.297 -4.191 1 93 117 SER B O 1
ATOM 2208 N N . ALA B 1 118 ? -6.039 -10.016 -6.371 1 91.69 118 ALA B N 1
ATOM 2209 C CA . ALA B 1 118 ? -5.434 -8.695 -6.199 1 91.69 118 ALA B CA 1
ATOM 2210 C C . ALA B 1 118 ? -6.453 -7.688 -5.68 1 91.69 118 ALA B C 1
ATOM 2212 O O . ALA B 1 118 ? -6.152 -6.895 -4.785 1 91.69 118 ALA B O 1
ATOM 2213 N N . ARG B 1 119 ? -7.656 -7.781 -6.18 1 89.06 119 ARG B N 1
ATOM 2214 C CA . ARG B 1 119 ? -8.703 -6.805 -5.887 1 89.06 119 ARG B CA 1
ATOM 2215 C C . ARG B 1 119 ? -9.312 -7.047 -4.512 1 89.06 119 ARG B C 1
ATOM 2217 O O . ARG B 1 119 ? -9.531 -6.105 -3.748 1 89.06 119 ARG B O 1
ATOM 2224 N N . ASP B 1 120 ? -9.477 -8.266 -4.156 1 90.25 120 ASP B N 1
ATOM 2225 C CA . ASP B 1 120 ? -10.273 -8.562 -2.965 1 90.25 120 ASP B CA 1
ATOM 2226 C C . ASP B 1 120 ? -9.375 -8.898 -1.776 1 90.25 120 ASP B C 1
ATOM 2228 O O . ASP B 1 120 ? -9.836 -8.922 -0.633 1 90.25 120 ASP B O 1
ATOM 2232 N N . GLN B 1 121 ? -8.102 -9.156 -2.084 1 91.44 121 GLN B N 1
ATOM 2233 C CA . GLN B 1 121 ? -7.23 -9.562 -0.987 1 91.44 121 GLN B CA 1
ATOM 2234 C C . GLN B 1 121 ? -6 -8.664 -0.896 1 91.44 121 GLN B C 1
ATOM 2236 O O . GLN B 1 121 ? -5.805 -7.973 0.104 1 91.44 121 GLN B O 1
ATOM 2241 N N . HIS B 1 122 ? -5.184 -8.547 -1.953 1 92.81 122 HIS B N 1
ATOM 2242 C CA . HIS B 1 122 ? -3.91 -7.84 -1.896 1 92.81 122 HIS B CA 1
ATOM 2243 C C . HIS B 1 122 ? -4.113 -6.359 -1.59 1 92.81 122 HIS B C 1
ATOM 2245 O O . HIS B 1 122 ? -3.504 -5.824 -0.661 1 92.81 122 HIS B O 1
ATOM 2251 N N . LYS B 1 123 ? -5.055 -5.762 -2.371 1 89.44 123 LYS B N 1
ATOM 2252 C CA . LYS B 1 123 ? -5.238 -4.316 -2.256 1 89.44 123 LYS B CA 1
ATOM 2253 C C . LYS B 1 123 ? -5.82 -3.941 -0.897 1 89.44 123 LYS B C 1
ATOM 2255 O O . LYS B 1 123 ? -5.266 -3.1 -0.188 1 89.44 123 LYS B O 1
ATOM 2260 N N . PRO B 1 124 ? -6.891 -4.594 -0.408 1 88.56 124 PRO B N 1
ATOM 2261 C CA . PRO B 1 124 ? -7.422 -4.254 0.915 1 88.56 124 PRO B CA 1
ATOM 2262 C C . PRO B 1 124 ? -6.41 -4.5 2.035 1 88.56 124 PRO B C 1
ATOM 2264 O O . PRO B 1 124 ? -6.363 -3.74 3.006 1 88.56 124 PRO B O 1
ATOM 2267 N N . THR B 1 125 ? -5.625 -5.562 1.96 1 90.19 125 THR B N 1
ATOM 2268 C CA . THR B 1 125 ? -4.629 -5.859 2.98 1 90.19 125 THR B CA 1
ATOM 2269 C C . THR B 1 125 ? -3.561 -4.773 3.027 1 90.19 125 THR B C 1
ATOM 2271 O O . THR B 1 125 ? -3.078 -4.414 4.105 1 90.19 125 THR B O 1
ATOM 2274 N N . LEU B 1 126 ? -3.223 -4.277 1.915 1 88.5 126 LEU B N 1
ATOM 2275 C CA . LEU B 1 126 ? -2.223 -3.221 1.814 1 88.5 126 LEU B CA 1
ATOM 2276 C C . LEU B 1 126 ? -2.717 -1.94 2.479 1 88.5 126 LEU B C 1
ATOM 2278 O O . LEU B 1 126 ? -1.946 -1.241 3.141 1 88.5 126 LEU B O 1
ATOM 2282 N N . PHE B 1 127 ? -3.988 -1.717 2.33 1 86.19 127 PHE B N 1
ATOM 2283 C CA . PHE B 1 127 ? -4.52 -0.424 2.746 1 86.19 127 PHE B CA 1
ATOM 2284 C C . PHE B 1 127 ? -5.031 -0.486 4.18 1 86.19 127 PHE B C 1
ATOM 2286 O O . PHE B 1 127 ? -5.188 0.547 4.836 1 86.19 127 PHE B O 1
ATOM 2293 N N . TYR B 1 128 ? -5.254 -1.597 4.625 1 87.94 128 TYR B N 1
ATOM 2294 C CA . TYR B 1 128 ? -5.891 -1.799 5.922 1 87.94 128 TYR B CA 1
ATOM 2295 C C . TYR B 1 128 ? -5.098 -1.12 7.031 1 87.94 128 TYR B C 1
ATOM 2297 O O . TYR B 1 128 ? -5.668 -0.428 7.879 1 87.94 128 TYR B O 1
ATOM 2305 N N . PRO B 1 129 ? -3.771 -1.198 7.039 1 86.81 129 PRO B N 1
ATOM 2306 C CA . PRO B 1 129 ? -3.002 -0.592 8.125 1 86.81 129 PRO B CA 1
ATOM 2307 C C . PRO B 1 129 ? -3.105 0.932 8.148 1 86.81 129 PRO B C 1
ATOM 2309 O O . PRO B 1 129 ? -3.029 1.547 9.211 1 86.81 129 PRO B O 1
ATOM 2312 N N . VAL B 1 130 ? -3.189 1.512 7.008 1 86.12 130 VAL B N 1
ATOM 2313 C CA . VAL B 1 130 ? -3.254 2.967 6.926 1 86.12 130 VAL B CA 1
ATOM 2314 C C . VAL B 1 130 ? -4.555 3.463 7.551 1 86.12 130 VAL B C 1
ATOM 2316 O O . VAL B 1 130 ? -4.57 4.496 8.227 1 86.12 130 VAL B O 1
ATOM 2319 N N . LEU B 1 131 ? -5.559 2.656 7.328 1 85.25 131 LEU B N 1
ATOM 2320 C CA . LEU B 1 131 ? -6.871 3.047 7.836 1 85.25 131 LEU B CA 1
ATOM 2321 C C . LEU B 1 131 ? -6.996 2.721 9.32 1 85.25 131 LEU B C 1
ATOM 2323 O O . LEU B 1 131 ? -7.602 3.482 10.078 1 85.25 131 LEU B O 1
ATOM 2327 N N . ARG B 1 132 ? -6.395 1.71 9.688 1 87.38 132 ARG B N 1
ATOM 2328 C CA . ARG B 1 132 ? -6.605 1.233 11.055 1 87.38 132 ARG B CA 1
ATOM 2329 C C . ARG B 1 132 ? -5.574 1.827 12.008 1 87.38 132 ARG B C 1
ATOM 2331 O O . ARG B 1 132 ? -5.891 2.15 13.156 1 87.38 132 ARG B O 1
ATOM 2338 N N . CYS B 1 133 ? -4.375 1.92 11.477 1 91.06 133 CYS B N 1
ATOM 2339 C CA . CYS B 1 133 ? -3.312 2.422 12.344 1 91.06 133 CYS B CA 1
ATOM 2340 C C . CYS B 1 133 ? -2.41 3.393 11.594 1 91.06 133 CYS B C 1
ATOM 2342 O O . CYS B 1 133 ? -1.219 3.131 11.422 1 91.06 133 CYS B O 1
ATOM 2344 N N . PRO B 1 134 ? -2.938 4.516 11.273 1 91.12 134 PRO B N 1
ATOM 2345 C CA . PRO B 1 134 ? -2.152 5.48 10.5 1 91.12 134 PRO B CA 1
ATOM 2346 C C . PRO B 1 134 ? -0.908 5.957 11.242 1 91.12 134 PRO B C 1
ATOM 2348 O O . PRO B 1 134 ? 0.05 6.418 10.617 1 91.12 134 PRO B O 1
ATOM 2351 N N . ARG B 1 135 ? -0.807 5.82 12.586 1 91.44 135 ARG B N 1
ATOM 2352 C CA . ARG B 1 135 ? 0.352 6.238 13.367 1 91.44 135 ARG B CA 1
ATOM 2353 C C . ARG B 1 135 ? 1.614 5.52 12.906 1 91.44 135 ARG B C 1
ATOM 2355 O O . ARG B 1 135 ? 2.717 6.066 13 1 91.44 135 ARG B O 1
ATOM 2362 N N . LEU B 1 136 ? 1.511 4.332 12.359 1 90.38 136 LEU B N 1
ATOM 2363 C CA . LEU B 1 136 ? 2.631 3.551 11.844 1 90.38 136 LEU B CA 1
ATOM 2364 C C . LEU B 1 136 ? 3.373 4.316 10.758 1 90.38 136 LEU B C 1
ATOM 2366 O O . LEU B 1 136 ? 4.586 4.156 10.594 1 90.38 136 LEU B O 1
ATOM 2370 N N . PHE B 1 137 ? 2.666 5.152 10.086 1 92 137 PHE B N 1
ATOM 2371 C CA . PHE B 1 137 ? 3.209 5.824 8.906 1 92 137 PHE B CA 1
ATOM 2372 C C . PHE B 1 137 ? 3.945 7.098 9.305 1 92 137 PHE B C 1
ATOM 2374 O O . PHE B 1 137 ? 4.465 7.816 8.445 1 92 137 PHE B O 1
ATOM 2381 N N . THR B 1 138 ? 3.893 7.414 10.633 1 91.44 138 THR B N 1
ATOM 2382 C CA . THR B 1 138 ? 4.664 8.547 11.133 1 91.44 138 THR B CA 1
ATOM 2383 C C . THR B 1 138 ? 5.957 8.07 11.797 1 91.44 138 THR B C 1
ATOM 2385 O O . THR B 1 138 ? 6.758 8.891 12.258 1 91.44 138 THR B O 1
ATOM 2388 N N . PHE B 1 139 ? 6.129 6.758 11.859 1 89.38 139 PHE B N 1
ATOM 2389 C CA . PHE B 1 139 ? 7.324 6.184 12.461 1 89.38 139 PHE B CA 1
ATOM 2390 C C . PHE B 1 139 ? 8.508 6.27 11.516 1 89.38 139 PHE B C 1
ATOM 2392 O O . PHE B 1 139 ? 8.336 6.297 10.289 1 89.38 139 PHE B O 1
ATOM 2399 N N . SER B 1 140 ? 9.672 6.23 12.078 1 87.81 140 SER B N 1
ATOM 2400 C CA . SER B 1 140 ? 10.883 6.145 11.266 1 87.81 140 SER B CA 1
ATOM 2401 C C . SER B 1 140 ? 11.055 4.754 10.672 1 87.81 140 SER B C 1
ATOM 2403 O O . SER B 1 140 ? 10.453 3.789 11.148 1 87.81 140 SER B O 1
ATOM 2405 N N . MET B 1 141 ? 11.789 4.699 9.594 1 87.5 141 MET B N 1
ATOM 2406 C CA . MET B 1 141 ? 12.016 3.408 8.945 1 87.5 141 MET B CA 1
ATOM 2407 C C . MET B 1 141 ? 12.805 2.471 9.859 1 87.5 141 MET B C 1
ATOM 2409 O O . MET B 1 141 ? 12.641 1.252 9.797 1 87.5 141 MET B O 1
ATOM 2413 N N . ARG B 1 142 ? 13.625 3.08 10.758 1 88.38 142 ARG B N 1
ATOM 2414 C CA . ARG B 1 142 ? 14.328 2.277 11.75 1 88.38 142 ARG B CA 1
ATOM 2415 C C . ARG B 1 142 ? 13.344 1.581 12.688 1 88.38 142 ARG B C 1
ATOM 2417 O O . ARG B 1 142 ? 13.477 0.383 12.953 1 88.38 142 ARG B O 1
ATOM 2424 N N . THR B 1 143 ? 12.359 2.318 13.039 1 87.12 143 THR B N 1
ATOM 2425 C CA . THR B 1 143 ? 11.352 1.778 13.938 1 87.12 143 THR B CA 1
ATOM 2426 C C . THR B 1 143 ? 10.477 0.753 13.219 1 87.12 143 THR B C 1
ATOM 2428 O O . THR B 1 143 ? 10.195 -0.316 13.758 1 87.12 143 THR B O 1
ATOM 2431 N N . ILE B 1 144 ? 10.102 1.044 12 1 84.75 144 ILE B N 1
ATOM 2432 C CA . ILE B 1 144 ? 9.25 0.156 11.219 1 84.75 144 ILE B CA 1
ATOM 2433 C C . ILE B 1 144 ? 9.969 -1.167 10.969 1 84.75 144 ILE B C 1
ATOM 2435 O O . ILE B 1 144 ? 9.367 -2.238 11.078 1 84.75 144 ILE B O 1
ATOM 2439 N N . SER B 1 145 ? 11.203 -1.037 10.656 1 86.31 145 SER B N 1
ATOM 2440 C CA . SER B 1 145 ? 11.969 -2.238 10.344 1 86.31 145 SER B CA 1
ATOM 2441 C C . SER B 1 145 ? 12.156 -3.115 11.578 1 86.31 145 SER B C 1
ATOM 2443 O O . SER B 1 145 ? 12.43 -4.312 11.453 1 86.31 145 SER B O 1
ATOM 2445 N N . SER B 1 146 ? 12.023 -2.488 12.688 1 84.5 146 SER B N 1
ATOM 2446 C CA . SER B 1 146 ? 12.203 -3.229 13.938 1 84.5 146 SER B CA 1
ATOM 2447 C C . SER B 1 146 ? 10.914 -3.916 14.359 1 84.5 146 SER B C 1
ATOM 2449 O O . SER B 1 146 ? 10.914 -4.73 15.281 1 84.5 146 SER B O 1
ATOM 2451 N N . LEU B 1 147 ? 9.828 -3.469 13.703 1 80.81 147 LEU B N 1
ATOM 2452 C CA . LEU B 1 147 ? 8.547 -4.078 14.047 1 80.81 147 LEU B CA 1
ATOM 2453 C C . LEU B 1 147 ? 8.5 -5.531 13.594 1 80.81 147 LEU B C 1
ATOM 2455 O O . LEU B 1 147 ? 8.867 -5.848 12.461 1 80.81 147 LEU B O 1
ATOM 2459 N N . ASN B 1 148 ? 8.266 -6.355 14.43 1 76.88 148 ASN B N 1
ATOM 2460 C CA . ASN B 1 148 ? 8.133 -7.773 14.117 1 76.88 148 ASN B CA 1
ATOM 2461 C C . ASN B 1 148 ? 6.77 -8.086 13.508 1 76.88 148 ASN B C 1
ATOM 2463 O O . ASN B 1 148 ? 5.82 -8.383 14.234 1 76.88 148 ASN B O 1
ATOM 2467 N N . LEU B 1 149 ? 6.668 -8.055 12.258 1 76.5 149 LEU B N 1
ATOM 2468 C CA . LEU B 1 149 ? 5.41 -8.281 11.562 1 76.5 149 LEU B CA 1
ATOM 2469 C C . LEU B 1 149 ? 5 -9.75 11.641 1 76.5 149 LEU B C 1
ATOM 2471 O O . LEU B 1 149 ? 3.824 -10.078 11.453 1 76.5 149 LEU B O 1
ATOM 2475 N N . SER B 1 150 ? 5.965 -10.586 11.859 1 74.25 150 SER B N 1
ATOM 2476 C CA . SER B 1 150 ? 5.695 -12.023 11.906 1 74.25 150 SER B CA 1
ATOM 2477 C C . SER B 1 150 ? 4.719 -12.367 13.031 1 74.25 150 SER B C 1
ATOM 2479 O O . SER B 1 150 ? 4.023 -13.375 12.969 1 74.25 150 SER B O 1
ATOM 2481 N N . VAL B 1 151 ? 4.695 -11.484 13.953 1 73.81 151 VAL B N 1
ATOM 2482 C CA . VAL B 1 151 ? 3.799 -11.711 15.086 1 73.81 151 VAL B CA 1
ATOM 2483 C C . VAL B 1 151 ? 2.348 -11.672 14.609 1 73.81 151 VAL B C 1
ATOM 2485 O O . VAL B 1 151 ? 1.477 -12.312 15.195 1 73.81 151 VAL B O 1
ATOM 2488 N N . LEU B 1 152 ? 2.111 -11.039 13.539 1 73.88 152 LEU B N 1
ATOM 2489 C CA . LEU B 1 152 ? 0.758 -10.906 13.016 1 73.88 152 LEU B CA 1
ATOM 2490 C C . LEU B 1 152 ? 0.32 -12.18 12.305 1 73.88 152 LEU B C 1
ATOM 2492 O O . LEU B 1 152 ? -0.875 -12.398 12.086 1 73.88 152 LEU B O 1
ATOM 2496 N N . THR B 1 153 ? 1.308 -13 11.922 1 65.94 153 THR B N 1
ATOM 2497 C CA . THR B 1 153 ? 0.959 -14.188 11.148 1 65.94 153 THR B CA 1
ATOM 2498 C C . THR B 1 153 ? 0.981 -15.43 12.031 1 65.94 153 THR B C 1
ATOM 2500 O O . THR B 1 153 ? 0.726 -16.547 11.555 1 65.94 153 THR B O 1
ATOM 2503 N N . ARG B 1 154 ? 1.539 -15.195 13.281 1 60.31 154 ARG B N 1
ATOM 2504 C CA . ARG B 1 154 ? 1.568 -16.359 14.164 1 60.31 154 ARG B CA 1
ATOM 2505 C C . ARG B 1 154 ? 0.167 -16.703 14.656 1 60.31 154 ARG B C 1
ATOM 2507 O O . ARG B 1 154 ? -0.513 -15.875 15.258 1 60.31 154 ARG B O 1
ATOM 2514 N N . LYS B 1 155 ? -0.521 -17.766 14.086 1 47.59 155 LYS B N 1
ATOM 2515 C CA . LYS B 1 155 ? -1.736 -18.359 14.625 1 47.59 155 LYS B CA 1
ATOM 2516 C C . LYS B 1 155 ? -1.515 -18.891 16.031 1 47.59 155 LYS B C 1
ATOM 2518 O O . LYS B 1 155 ? -0.429 -19.375 16.359 1 47.59 155 LYS B O 1
#

Foldseek 3Di:
DPPPPPPPPPVNLVVQLVVLLVVLVVLVAPSVQLCVVCVVCSVPGPVLQVCLLVVVVVLVQDSNLVRVLCNVPVCLSVDDVVQQQVLLSCCVCPVVVDDSVVVNVVCSVPVVSRRDGNVPPVVCVVCVCCVPPVVLVVDDPVVNVPDDCVVVVDD/DPPPPPPPPPVNLVVQLVVLLVVLVVLVAPSVQLCVVCVVCSVPGPVLQVCLLVVVVVLVQDSNLVRVLCNVPVCLSVDDVVQQQVLLSCCVCPVVVDDSVVVNVVCSVPVVSRRDGNVPPVVCVVCVCCVPPVVLVVDDPVVNVPDDCVVVVDD

pLDDT: mean 80.12, std 14.25, range [33.09, 96.12]